Protein AF-S9TUK4-F1 (afdb_monomer_lite)

Secondary structure (DSSP, 8-state):
-THHHHTTS-HHHHHHHHHHHHHHHHHHHHHHHT-TT--SHHHHHHHHHHHHHHHHHHHHHHH--PPP-TT-EE-TTT--EE--SPPSEEEE-SSS-EEEEEEEEEEPPSSTTSPPEEEEEETBSTT-EEEE-GGGEEE------TTTT-TT-EEEEE-TTT-BEEEEEEEEE-TTSEEEEEEE-TTS-EEEEEEEGGGEEESS----SS--------HHHHHHHHHHHHHHHHHHHHHHHHHHHHHHHHHHHHHHHHTT----------

Radius of gyration: 30.84 Å; chains: 1; bounding box: 65×50×107 Å

Foldseek 3Di:
DCLVVLLVDDLVVLVVVLVVLVVVLVVLVVVCVVDPPPPPVSVVVNVVSQVSLLSSQVSNQVPDDADADEDFDADPPQQFTQDQDAQFKWFQFAVPDTFRWGWHDWADDPDSSDHIWTFIHGWQAHPRTDTHDCVRMDTDDLPDDPVQQDAQFWKWFQDNVNRHTAIWTFHADDPPQWTWTWGQDPVRDTDIDIGHSSRIGGHPPDDDNHDDGDPPCDPVNVVVVVVVVVVVVVVVVVVVVVVVVVVVVVVVVVVCVVVVVDDPPDDDDD

Structure (mmCIF, N/CA/C/O backbone):
data_AF-S9TUK4-F1
#
_entry.id   AF-S9TUK4-F1
#
loop_
_atom_site.group_PDB
_atom_site.id
_atom_site.type_symbol
_atom_site.label_atom_id
_atom_site.label_alt_id
_atom_site.label_comp_id
_atom_site.label_asym_id
_atom_site.label_entity_id
_atom_site.label_seq_id
_atom_site.pdbx_PDB_ins_code
_atom_site.Cartn_x
_atom_site.Cartn_y
_atom_site.Cartn_z
_atom_site.occupancy
_atom_site.B_iso_or_equiv
_atom_site.auth_seq_id
_atom_site.auth_comp_id
_atom_site.auth_asym_id
_atom_site.auth_atom_id
_atom_site.pdbx_PDB_model_num
ATOM 1 N N . MET A 1 1 ? 32.946 -2.180 -8.563 1.00 39.84 1 MET A N 1
ATOM 2 C CA . MET A 1 1 ? 33.204 -0.855 -7.947 1.00 39.84 1 MET A CA 1
ATOM 3 C C . MET A 1 1 ? 31.923 -0.015 -7.862 1.00 39.84 1 MET A C 1
ATOM 5 O O . MET A 1 1 ? 31.921 0.942 -7.106 1.00 39.84 1 MET A O 1
ATOM 9 N N . GLU A 1 2 ? 30.834 -0.403 -8.546 1.00 52.91 2 GLU A N 1
ATOM 10 C CA . GLU A 1 2 ? 29.537 0.307 -8.576 1.00 52.91 2 GLU A CA 1
ATOM 11 C C . GLU A 1 2 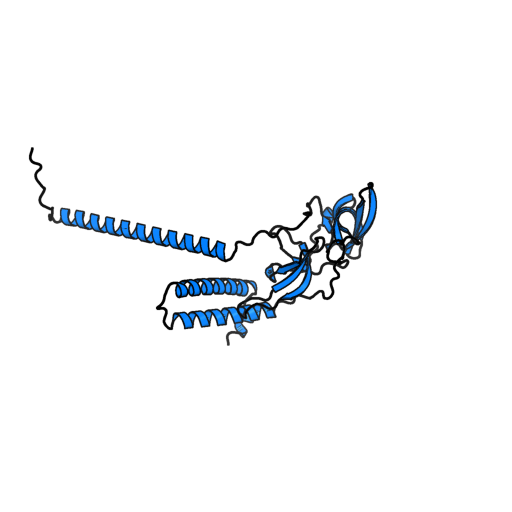? 28.646 0.101 -7.332 1.00 52.91 2 GLU A C 1
ATOM 13 O O . GLU A 1 2 ? 27.892 0.996 -6.963 1.00 52.91 2 GLU A O 1
ATOM 18 N N . ASP A 1 3 ? 28.782 -1.016 -6.605 1.00 51.03 3 ASP A N 1
ATOM 19 C CA . ASP A 1 3 ? 27.971 -1.301 -5.402 1.00 51.03 3 ASP A CA 1
ATOM 20 C C . ASP A 1 3 ? 28.120 -0.273 -4.266 1.00 51.03 3 ASP A C 1
ATOM 22 O O . ASP A 1 3 ? 27.222 -0.117 -3.434 1.00 51.03 3 ASP A O 1
ATOM 26 N N . ALA A 1 4 ? 29.268 0.407 -4.190 1.00 54.22 4 ALA A N 1
ATOM 27 C CA . ALA A 1 4 ? 29.516 1.436 -3.182 1.00 54.22 4 ALA A CA 1
ATOM 28 C C . ALA A 1 4 ? 28.796 2.753 -3.509 1.00 54.22 4 ALA A C 1
ATOM 30 O O . ALA A 1 4 ? 28.461 3.500 -2.590 1.00 54.22 4 ALA A O 1
ATOM 31 N N . ASP A 1 5 ? 28.533 3.013 -4.791 1.00 68.00 5 ASP A N 1
ATOM 32 C CA . ASP A 1 5 ? 27.865 4.230 -5.255 1.00 68.00 5 ASP A CA 1
ATOM 33 C C . ASP A 1 5 ? 26.350 4.121 -5.033 1.00 68.00 5 ASP A C 1
ATOM 35 O O . ASP A 1 5 ? 25.733 4.998 -4.431 1.00 68.00 5 ASP A O 1
ATOM 39 N N . LEU A 1 6 ? 25.769 2.953 -5.341 1.00 71.75 6 LEU A N 1
ATOM 40 C CA . LEU A 1 6 ? 24.338 2.684 -5.151 1.00 71.75 6 LEU A CA 1
ATOM 41 C C . LEU A 1 6 ? 23.870 2.813 -3.694 1.00 71.75 6 LEU A C 1
ATOM 43 O O . LEU A 1 6 ? 22.724 3.179 -3.449 1.00 71.75 6 LEU A O 1
ATOM 47 N N . ARG A 1 7 ? 24.726 2.525 -2.707 1.00 69.12 7 ARG A N 1
ATOM 48 C CA . ARG A 1 7 ? 24.370 2.681 -1.282 1.00 69.12 7 ARG A CA 1
ATOM 49 C C . ARG A 1 7 ? 24.324 4.140 -0.829 1.00 69.12 7 ARG A C 1
ATOM 51 O O . ARG A 1 7 ? 23.653 4.432 0.156 1.00 69.12 7 ARG A O 1
ATOM 58 N N . ASN A 1 8 ? 25.031 5.030 -1.524 1.00 79.25 8 ASN A N 1
ATOM 59 C CA . ASN A 1 8 ? 25.051 6.462 -1.227 1.00 79.25 8 ASN A CA 1
ATOM 60 C C . ASN A 1 8 ? 23.985 7.230 -2.019 1.00 79.25 8 ASN A C 1
ATOM 62 O O . ASN A 1 8 ? 23.600 8.330 -1.617 1.00 79.25 8 ASN A O 1
ATOM 66 N N . THR A 1 9 ? 23.473 6.651 -3.107 1.00 85.56 9 THR A N 1
ATOM 67 C CA . THR A 1 9 ? 22.362 7.215 -3.873 1.00 85.56 9 THR A CA 1
ATOM 68 C C . THR A 1 9 ? 21.062 7.215 -3.050 1.00 85.56 9 THR A C 1
ATOM 70 O O . THR A 1 9 ? 20.654 6.163 -2.531 1.00 85.56 9 THR A O 1
ATOM 73 N N . PRO A 1 10 ? 20.358 8.363 -2.953 1.00 90.56 10 PRO A N 1
ATOM 74 C CA . PRO A 1 10 ? 19.057 8.446 -2.299 1.00 90.56 10 PRO A CA 1
ATOM 75 C C . PRO A 1 10 ? 18.064 7.416 -2.847 1.00 90.56 10 PRO A C 1
ATOM 77 O O . PRO A 1 10 ? 18.041 7.112 -4.043 1.00 90.56 10 PRO A O 1
ATOM 80 N N . ARG A 1 11 ? 17.230 6.863 -1.962 1.00 89.19 11 ARG A N 1
ATOM 81 C CA . ARG A 1 11 ? 16.283 5.793 -2.308 1.00 89.19 11 ARG A CA 1
ATOM 82 C C . ARG A 1 11 ? 15.307 6.203 -3.414 1.00 89.19 11 ARG A C 1
ATOM 84 O O . ARG A 1 11 ? 14.989 5.401 -4.283 1.00 89.19 11 ARG A O 1
ATOM 91 N N . ASP A 1 12 ? 14.826 7.440 -3.383 1.00 88.56 12 ASP A N 1
ATOM 92 C CA . ASP A 1 12 ? 13.911 8.002 -4.378 1.00 88.56 12 ASP A CA 1
ATOM 93 C C . ASP A 1 12 ? 14.548 8.110 -5.769 1.00 88.56 12 ASP A C 1
ATOM 95 O O . ASP A 1 12 ? 13.873 7.868 -6.770 1.00 88.56 12 ASP A O 1
ATOM 99 N N . VAL A 1 13 ? 15.849 8.408 -5.830 1.00 89.94 13 VAL A N 1
ATOM 100 C CA . VAL A 1 13 ? 16.619 8.411 -7.078 1.00 89.94 13 VAL A CA 1
ATOM 101 C C . VAL A 1 13 ? 16.778 6.985 -7.599 1.00 89.94 13 VAL A C 1
ATOM 103 O O . VAL A 1 13 ? 16.384 6.721 -8.731 1.00 89.94 13 VAL A O 1
ATOM 106 N N . ARG A 1 14 ? 17.211 6.039 -6.753 1.00 90.56 14 ARG A N 1
ATOM 107 C CA . ARG A 1 14 ? 17.313 4.615 -7.130 1.00 90.56 14 ARG A CA 1
ATOM 108 C C . ARG A 1 14 ? 15.989 4.034 -7.619 1.00 90.56 14 ARG A C 1
ATOM 110 O O . ARG A 1 14 ? 15.969 3.267 -8.573 1.00 90.56 14 ARG A O 1
ATOM 117 N N . LEU A 1 15 ? 14.874 4.390 -6.980 1.00 89.88 15 LEU A N 1
ATOM 118 C CA . LEU A 1 15 ? 13.544 3.964 -7.419 1.00 89.88 15 LEU A CA 1
ATOM 119 C C . LEU A 1 15 ? 13.171 4.524 -8.786 1.00 89.88 15 LEU A C 1
ATOM 121 O O . LEU A 1 15 ? 12.553 3.829 -9.590 1.00 89.88 15 LEU A O 1
ATOM 125 N N . ARG A 1 16 ? 13.496 5.792 -9.033 1.00 90.06 16 ARG A N 1
ATOM 126 C CA . ARG A 1 16 ? 13.239 6.421 -10.324 1.00 90.06 16 ARG A CA 1
ATOM 127 C C . ARG A 1 16 ? 14.049 5.733 -11.416 1.00 90.06 16 ARG A C 1
ATOM 129 O O . ARG A 1 16 ? 13.453 5.289 -12.388 1.00 90.06 16 ARG A O 1
ATOM 136 N N . GLU A 1 17 ? 15.349 5.565 -11.195 1.00 90.00 17 GLU A N 1
ATOM 137 C CA . GLU A 1 17 ? 16.255 4.860 -12.106 1.00 90.00 17 GLU A CA 1
ATOM 138 C C . GLU A 1 17 ? 15.781 3.427 -12.364 1.00 90.00 17 GLU A C 1
ATOM 140 O O . GLU A 1 17 ? 15.700 3.007 -13.511 1.00 90.00 17 GLU A O 1
ATOM 145 N N . TYR A 1 18 ? 15.375 2.694 -11.323 1.00 90.56 18 TYR A N 1
ATOM 146 C CA . TYR A 1 18 ? 14.820 1.345 -11.457 1.00 90.56 18 TYR A CA 1
ATOM 147 C C . TYR A 1 18 ? 13.604 1.311 -12.393 1.00 90.56 18 TYR A C 1
ATOM 149 O O . TYR A 1 18 ? 13.543 0.490 -13.306 1.00 90.56 18 TYR A O 1
ATOM 157 N N . ASN A 1 19 ? 12.649 2.225 -12.198 1.00 88.31 19 ASN A N 1
ATOM 158 C CA . ASN A 1 19 ? 11.452 2.303 -13.035 1.00 88.31 19 ASN A CA 1
ATOM 159 C C . ASN A 1 19 ? 11.771 2.752 -14.472 1.00 88.31 19 ASN A C 1
ATOM 161 O O . ASN A 1 19 ? 11.128 2.291 -15.415 1.00 88.31 19 ASN A O 1
ATOM 165 N N . GLU A 1 20 ? 12.749 3.642 -14.648 1.00 87.75 20 GLU A N 1
ATOM 166 C CA . GLU A 1 20 ? 13.222 4.085 -15.961 1.00 87.75 20 GLU A CA 1
ATOM 167 C C . GLU A 1 20 ? 13.905 2.942 -16.719 1.00 87.75 20 GLU A C 1
ATOM 169 O O . GLU A 1 20 ? 13.554 2.692 -17.871 1.00 87.75 20 GLU A O 1
ATOM 174 N N . PHE A 1 21 ? 14.805 2.197 -16.072 1.00 88.06 21 PHE A N 1
ATOM 175 C CA . PHE A 1 21 ? 15.469 1.047 -16.683 1.00 88.06 21 PHE A CA 1
ATOM 176 C C . PHE A 1 21 ? 14.494 -0.086 -17.002 1.00 88.06 21 PHE A C 1
ATOM 178 O O . PHE A 1 21 ? 14.594 -0.668 -18.078 1.00 88.06 21 PHE A O 1
ATOM 185 N N . LEU A 1 22 ? 13.509 -0.367 -16.139 1.00 87.00 22 LEU A N 1
ATOM 186 C CA . LEU A 1 22 ? 12.441 -1.321 -16.463 1.00 87.00 22 LEU A CA 1
ATOM 187 C C . LEU A 1 22 ? 11.677 -0.914 -17.728 1.00 87.00 22 LEU A C 1
ATOM 189 O O . LEU A 1 22 ? 11.431 -1.750 -18.594 1.00 87.00 22 LEU A O 1
ATOM 193 N N . ALA A 1 23 ? 11.323 0.368 -17.855 1.00 84.25 23 ALA A N 1
ATOM 194 C CA . ALA A 1 23 ? 10.623 0.868 -19.034 1.00 84.25 23 ALA A CA 1
ATOM 195 C C . ALA A 1 23 ? 11.492 0.793 -20.301 1.00 84.25 23 ALA A C 1
ATOM 197 O O . ALA A 1 23 ? 10.979 0.461 -21.367 1.00 84.25 23 ALA A O 1
ATOM 198 N N . GLN A 1 24 ? 12.793 1.076 -20.185 1.00 84.19 24 GLN A N 1
ATOM 199 C CA . GLN A 1 24 ? 13.751 0.933 -21.285 1.00 84.19 24 GLN A CA 1
ATOM 200 C C . GLN A 1 24 ? 13.916 -0.529 -21.708 1.00 84.19 24 GLN A C 1
ATOM 202 O O . GLN A 1 24 ? 13.918 -0.815 -22.900 1.00 84.19 24 GLN A O 1
ATOM 207 N N . LEU A 1 25 ? 14.020 -1.457 -20.754 1.00 84.88 25 LEU A N 1
ATOM 208 C CA . LEU A 1 25 ? 14.121 -2.887 -21.035 1.00 84.88 25 LEU A CA 1
ATOM 209 C C . LEU A 1 25 ? 12.867 -3.400 -21.745 1.00 84.88 25 LEU A C 1
ATOM 211 O O . LEU A 1 25 ? 12.972 -4.113 -22.739 1.00 84.88 25 LEU A O 1
ATOM 215 N N . GLU A 1 26 ? 11.684 -2.976 -21.299 1.00 83.44 26 GLU A N 1
ATOM 216 C CA . GLU A 1 26 ? 10.430 -3.303 -21.977 1.00 83.44 26 GLU A CA 1
ATOM 217 C C . GLU A 1 26 ? 10.389 -2.748 -23.414 1.00 83.44 26 GLU A C 1
ATOM 219 O O . GLU A 1 26 ? 9.926 -3.432 -24.326 1.00 83.44 26 GLU A O 1
ATOM 224 N N . GLU A 1 27 ? 10.892 -1.529 -23.642 1.00 81.06 27 GLU A N 1
ATOM 225 C CA . GLU A 1 27 ? 10.991 -0.940 -24.984 1.00 81.06 27 GLU A CA 1
ATOM 226 C C . GLU A 1 27 ? 11.978 -1.702 -25.880 1.00 81.06 27 GLU A C 1
ATOM 228 O O . GLU A 1 27 ? 11.668 -1.966 -27.043 1.00 81.06 27 GLU A O 1
ATOM 233 N N . MET A 1 28 ? 13.140 -2.092 -25.351 1.00 79.19 28 MET A N 1
ATOM 234 C CA . MET A 1 28 ? 14.134 -2.869 -26.095 1.00 79.19 28 MET A CA 1
ATOM 235 C C . MET A 1 28 ? 13.603 -4.251 -26.479 1.00 79.19 28 MET A C 1
ATOM 237 O O . MET A 1 28 ? 13.754 -4.649 -27.631 1.00 79.19 28 MET A O 1
ATOM 241 N N . LEU A 1 29 ? 12.921 -4.947 -25.562 1.00 78.56 29 LEU A N 1
ATOM 242 C CA . LEU A 1 29 ? 12.284 -6.236 -25.854 1.00 78.56 29 LEU A CA 1
ATOM 243 C C . LEU A 1 29 ? 11.237 -6.118 -26.971 1.00 78.56 29 LEU A C 1
ATOM 245 O O . LEU A 1 29 ? 11.204 -6.952 -27.867 1.00 78.56 29 LEU A O 1
ATOM 249 N N . GLN A 1 30 ? 10.433 -5.049 -26.978 1.00 76.06 30 GLN A N 1
ATOM 250 C CA . GLN A 1 30 ? 9.462 -4.810 -28.055 1.00 76.06 30 GLN A CA 1
ATOM 251 C C . GLN A 1 30 ? 10.129 -4.573 -29.415 1.00 76.06 30 GLN A C 1
ATOM 253 O O . GLN A 1 30 ? 9.608 -5.006 -30.435 1.00 76.06 30 GLN A O 1
ATOM 258 N N . LEU A 1 31 ? 11.262 -3.866 -29.444 1.00 73.06 31 LEU A N 1
ATOM 259 C CA . LEU A 1 31 ? 12.005 -3.627 -30.684 1.00 73.06 31 LEU A CA 1
ATOM 260 C C . LEU A 1 31 ? 12.657 -4.903 -31.228 1.00 73.06 31 LEU A C 1
ATOM 262 O O . LEU A 1 31 ? 12.777 -5.035 -32.442 1.00 73.06 31 LEU A O 1
ATOM 266 N N . LEU A 1 32 ? 13.069 -5.812 -30.344 1.00 69.69 32 LEU A N 1
ATOM 267 C CA . LEU A 1 32 ? 13.637 -7.112 -30.699 1.00 69.69 32 LEU A CA 1
ATOM 268 C C . LEU A 1 32 ? 12.578 -8.089 -31.217 1.00 69.69 32 LEU A C 1
ATOM 270 O O . LEU A 1 32 ? 12.834 -8.769 -32.202 1.00 69.69 32 LEU A O 1
ATOM 274 N N . ASP A 1 33 ? 11.377 -8.101 -30.631 1.00 66.38 33 ASP A N 1
ATOM 275 C CA . ASP A 1 33 ? 10.250 -8.895 -31.148 1.00 66.38 33 ASP A CA 1
ATOM 276 C C . ASP A 1 33 ? 9.852 -8.485 -32.584 1.00 66.38 33 ASP A C 1
ATOM 278 O O . ASP A 1 33 ? 9.360 -9.310 -33.354 1.00 66.38 33 ASP A O 1
ATOM 282 N N . ASP A 1 34 ? 10.068 -7.216 -32.954 1.00 62.69 34 ASP A N 1
ATOM 283 C CA . ASP A 1 34 ? 9.745 -6.661 -34.275 1.00 62.69 34 ASP A CA 1
ATOM 284 C C . ASP A 1 34 ? 10.896 -6.793 -35.304 1.00 62.69 34 ASP A C 1
ATOM 286 O O . ASP A 1 34 ? 10.689 -6.508 -36.490 1.00 62.69 34 ASP A O 1
ATOM 290 N N . ALA A 1 35 ? 12.108 -7.182 -34.887 1.00 58.03 35 ALA A N 1
ATOM 291 C CA . ALA A 1 35 ? 13.306 -7.168 -35.728 1.00 58.03 35 ALA A CA 1
ATOM 292 C C . ALA A 1 35 ? 14.090 -8.491 -35.657 1.00 58.03 35 ALA A C 1
ATOM 294 O O . ALA A 1 35 ? 14.836 -8.728 -34.713 1.00 58.03 35 ALA A O 1
ATOM 295 N N . ASP A 1 36 ? 14.024 -9.287 -36.731 1.00 59.12 36 ASP A N 1
ATOM 296 C CA . ASP A 1 36 ? 14.786 -10.542 -36.900 1.00 59.12 36 ASP A CA 1
ATOM 297 C C . ASP A 1 36 ? 16.330 -10.353 -36.943 1.00 59.12 36 ASP A C 1
ATOM 299 O O . ASP A 1 36 ? 17.070 -11.335 -36.931 1.00 59.12 36 ASP A O 1
ATOM 303 N N . ASP A 1 37 ? 16.833 -9.108 -36.979 1.00 55.34 37 ASP A N 1
ATOM 304 C CA . ASP A 1 37 ? 18.222 -8.77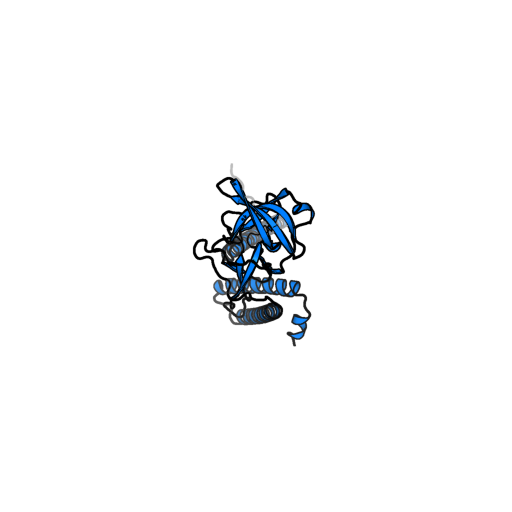5 -37.355 1.00 55.34 37 ASP A CA 1
ATOM 305 C C . ASP A 1 37 ? 19.044 -8.014 -36.282 1.00 55.34 37 ASP A C 1
ATOM 307 O O . ASP A 1 37 ? 20.126 -7.500 -36.578 1.00 55.34 37 ASP A O 1
ATOM 311 N N . LEU A 1 38 ? 18.589 -7.892 -35.027 1.00 55.59 38 LEU A N 1
ATOM 312 C CA . LEU A 1 38 ? 19.376 -7.222 -33.969 1.00 55.59 38 LEU A CA 1
ATOM 313 C C . LEU A 1 38 ? 20.431 -8.177 -33.382 1.00 55.59 38 LEU A C 1
ATOM 315 O O . LEU A 1 38 ? 20.269 -8.769 -32.323 1.00 55.59 38 LEU A O 1
ATOM 319 N N . GLN A 1 39 ? 21.523 -8.317 -34.128 1.00 64.06 39 GLN A N 1
ATOM 320 C CA . GLN A 1 39 ? 22.325 -9.536 -34.187 1.00 64.06 39 GLN A CA 1
ATOM 321 C C . GLN A 1 39 ? 23.515 -9.662 -33.215 1.00 64.06 39 GLN A C 1
ATOM 323 O O . GLN A 1 39 ? 24.273 -10.588 -33.420 1.00 64.06 39 GLN A O 1
ATOM 328 N N . ASP A 1 40 ? 23.715 -8.789 -32.214 1.00 64.38 40 ASP A N 1
ATOM 329 C CA . ASP A 1 40 ? 24.676 -8.994 -31.089 1.00 64.38 40 ASP A CA 1
ATOM 330 C C . ASP A 1 40 ? 24.713 -7.762 -30.148 1.00 64.38 40 ASP A C 1
ATOM 332 O O . ASP A 1 40 ? 24.757 -7.878 -28.921 1.00 64.38 40 ASP A O 1
ATOM 336 N N . GLU A 1 41 ? 24.662 -6.545 -30.710 1.00 66.12 41 GLU A N 1
ATOM 337 C CA . GLU A 1 41 ? 24.727 -5.289 -29.935 1.00 66.12 41 GLU A CA 1
ATOM 338 C C . GLU A 1 41 ? 23.472 -5.066 -29.073 1.00 66.12 41 GLU A C 1
ATOM 340 O O . GLU A 1 41 ? 23.572 -4.618 -27.929 1.00 66.12 41 GLU A O 1
ATOM 345 N N . GLY A 1 42 ? 22.295 -5.439 -29.590 1.00 70.75 42 GLY A N 1
ATOM 346 C CA . GLY A 1 42 ? 21.031 -5.375 -28.851 1.00 70.75 42 GLY A CA 1
ATOM 347 C C . GLY A 1 42 ? 21.028 -6.293 -27.625 1.00 70.75 42 GLY A C 1
ATOM 348 O O . GLY A 1 42 ? 20.654 -5.869 -26.531 1.00 70.75 42 GLY A O 1
ATOM 349 N N . GLU A 1 43 ? 21.541 -7.517 -27.769 1.00 75.56 43 GLU A N 1
ATOM 350 C CA . GLU A 1 43 ? 21.662 -8.467 -26.658 1.00 75.56 43 GLU A CA 1
ATOM 351 C C . GLU A 1 43 ? 22.630 -7.977 -25.572 1.00 75.56 43 GLU A C 1
ATOM 353 O O . GLU A 1 43 ? 22.373 -8.157 -24.380 1.00 75.56 43 GLU A O 1
ATOM 358 N N . ALA A 1 44 ? 23.731 -7.324 -25.961 1.00 81.56 44 ALA A N 1
ATOM 359 C CA . ALA A 1 44 ? 24.665 -6.730 -25.008 1.00 81.56 44 ALA A CA 1
ATOM 360 C C . ALA A 1 44 ? 24.006 -5.606 -24.190 1.00 81.56 44 ALA A C 1
ATOM 362 O O . ALA A 1 44 ? 24.150 -5.578 -22.967 1.00 81.56 44 ALA A O 1
ATOM 363 N N . THR A 1 45 ? 23.234 -4.725 -24.838 1.00 80.94 45 THR A N 1
ATOM 364 C CA . THR A 1 45 ? 22.507 -3.646 -24.144 1.00 80.94 45 THR A CA 1
ATOM 365 C C . THR A 1 45 ? 21.393 -4.158 -23.234 1.00 80.94 45 THR A C 1
ATOM 367 O O . THR A 1 45 ? 21.209 -3.627 -22.138 1.00 80.94 45 THR A O 1
ATOM 370 N N . LEU A 1 46 ? 20.687 -5.221 -23.638 1.00 82.31 46 LEU A N 1
ATOM 371 C CA . LEU A 1 46 ? 19.702 -5.882 -22.784 1.00 82.31 46 LEU A CA 1
ATOM 372 C C . LEU A 1 46 ? 20.350 -6.431 -21.518 1.00 82.31 46 LEU A C 1
ATOM 374 O O . LEU A 1 46 ? 19.867 -6.161 -20.422 1.00 82.31 46 LEU A O 1
ATOM 378 N N . ARG A 1 47 ? 21.466 -7.151 -21.662 1.00 85.31 47 ARG A N 1
ATOM 379 C CA . ARG A 1 47 ? 22.181 -7.736 -20.524 1.00 85.31 47 ARG A CA 1
ATOM 380 C C . ARG A 1 47 ? 22.662 -6.663 -19.549 1.00 85.31 47 ARG A C 1
ATOM 382 O O . ARG A 1 47 ? 22.481 -6.812 -18.346 1.00 85.31 47 ARG A O 1
ATOM 389 N N . GLU A 1 48 ? 23.207 -5.555 -20.054 1.00 86.62 48 GLU A N 1
ATOM 390 C CA . GLU A 1 48 ? 23.616 -4.425 -19.209 1.00 86.62 48 GLU A CA 1
ATOM 391 C C . GLU A 1 48 ? 22.420 -3.811 -18.457 1.00 86.62 48 GLU A C 1
ATOM 393 O O . GLU A 1 48 ? 22.522 -3.493 -17.269 1.00 86.62 48 GLU A O 1
ATOM 398 N N . ALA A 1 49 ? 21.266 -3.665 -19.117 1.00 86.19 49 ALA A N 1
ATOM 399 C CA . ALA A 1 49 ? 20.052 -3.174 -18.471 1.00 86.19 49 ALA A CA 1
ATOM 400 C C . ALA A 1 49 ? 19.537 -4.149 -17.397 1.00 86.19 49 ALA A C 1
ATOM 402 O O . ALA A 1 49 ? 19.198 -3.717 -16.295 1.00 86.19 49 ALA A O 1
ATOM 403 N N . GLU A 1 50 ? 19.529 -5.454 -17.673 1.00 89.00 50 GLU A N 1
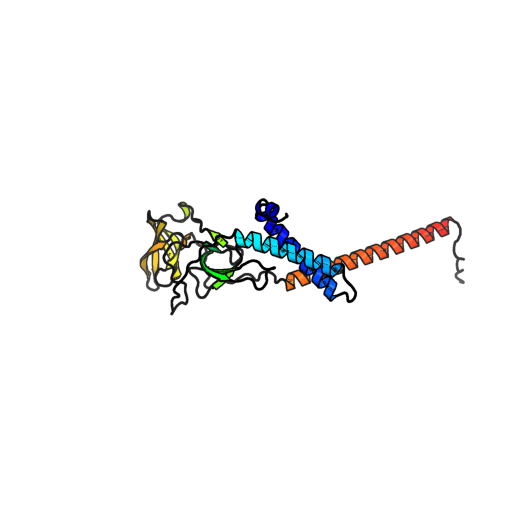ATOM 404 C CA . GLU A 1 50 ? 19.151 -6.496 -16.712 1.00 89.00 50 GLU A CA 1
ATOM 405 C C . GLU A 1 50 ? 20.058 -6.507 -15.477 1.00 89.00 50 GLU A C 1
ATOM 407 O O . GLU A 1 50 ? 19.569 -6.597 -14.344 1.00 89.00 50 GLU A O 1
ATOM 412 N N . GLU A 1 51 ? 21.371 -6.374 -15.672 1.00 89.88 51 GLU A N 1
ATOM 413 C CA . GLU A 1 51 ? 22.353 -6.294 -14.588 1.00 89.88 51 GLU A CA 1
ATOM 414 C C . GLU A 1 51 ? 22.098 -5.065 -13.705 1.00 89.88 51 GLU A C 1
ATOM 416 O O . GLU A 1 51 ? 22.020 -5.191 -12.477 1.00 89.88 51 GLU A O 1
ATOM 421 N N . LYS A 1 52 ? 21.864 -3.892 -14.310 1.00 89.06 52 LYS A N 1
ATOM 422 C CA . LYS A 1 52 ? 21.542 -2.653 -13.579 1.00 89.06 52 LYS A CA 1
ATOM 423 C C . LYS A 1 52 ? 20.228 -2.754 -12.809 1.00 89.06 52 LYS A C 1
ATOM 425 O O . LYS A 1 52 ? 20.178 -2.384 -11.635 1.00 89.06 52 LYS A O 1
ATOM 430 N N . ILE A 1 53 ? 19.173 -3.284 -13.430 1.00 90.88 53 ILE A N 1
ATOM 431 C CA . ILE A 1 53 ? 17.867 -3.487 -12.782 1.00 90.88 53 ILE A CA 1
ATOM 432 C C . ILE A 1 53 ? 18.011 -4.455 -11.608 1.00 90.88 53 ILE A C 1
ATOM 434 O O . ILE A 1 53 ? 17.501 -4.175 -10.525 1.00 90.88 53 ILE A O 1
ATOM 438 N N . THR A 1 54 ? 18.746 -5.553 -11.790 1.00 91.81 54 THR A N 1
ATOM 439 C CA . THR A 1 54 ? 18.996 -6.542 -10.733 1.00 91.81 54 THR A CA 1
ATOM 440 C C . THR A 1 54 ? 19.763 -5.927 -9.561 1.00 91.81 54 THR A C 1
ATOM 442 O O . THR A 1 54 ? 19.403 -6.155 -8.399 1.00 91.81 54 THR A O 1
ATOM 445 N N . ALA A 1 55 ? 20.789 -5.115 -9.835 1.00 90.56 55 ALA A N 1
ATOM 446 C CA . ALA A 1 55 ? 21.556 -4.419 -8.804 1.00 90.56 55 ALA A CA 1
ATOM 447 C C . ALA A 1 55 ? 20.683 -3.417 -8.027 1.00 90.56 55 ALA A C 1
ATOM 449 O O . ALA A 1 55 ? 20.691 -3.406 -6.792 1.00 90.56 55 ALA A O 1
ATOM 450 N N . LEU A 1 56 ? 19.867 -2.625 -8.732 1.00 90.62 56 LEU A N 1
ATOM 451 C CA . LEU A 1 56 ? 18.932 -1.673 -8.126 1.00 90.62 56 LEU A CA 1
ATOM 452 C C . LEU A 1 56 ? 17.849 -2.376 -7.300 1.00 90.62 56 LEU A C 1
ATOM 454 O O . LEU A 1 56 ? 17.615 -1.986 -6.156 1.00 90.62 56 LEU A O 1
ATOM 458 N N . ALA A 1 57 ? 17.231 -3.434 -7.829 1.00 90.50 57 ALA A N 1
ATOM 459 C CA . ALA A 1 57 ? 16.231 -4.228 -7.119 1.00 90.50 57 ALA A CA 1
ATOM 460 C C . ALA A 1 57 ? 16.814 -4.827 -5.835 1.00 90.50 57 ALA A C 1
ATOM 462 O O . ALA A 1 57 ? 16.218 -4.702 -4.767 1.00 90.50 57 ALA A O 1
ATOM 463 N N . SER A 1 58 ? 18.011 -5.411 -5.916 1.00 90.31 58 SER A N 1
ATOM 464 C CA . SER A 1 58 ? 18.707 -5.990 -4.762 1.00 90.31 58 SER A CA 1
ATOM 465 C C . SER A 1 58 ? 19.029 -4.936 -3.702 1.00 90.31 58 SER A C 1
ATOM 467 O O . SER A 1 58 ? 18.790 -5.158 -2.515 1.00 90.31 58 SER A O 1
ATOM 469 N N . SER A 1 59 ? 19.522 -3.770 -4.128 1.00 90.94 59 SER A N 1
ATOM 470 C CA . SER A 1 59 ? 19.824 -2.631 -3.255 1.00 90.94 59 SER A CA 1
ATOM 471 C C . SER A 1 59 ? 18.574 -2.099 -2.544 1.00 90.94 59 SER A C 1
ATOM 473 O O . SER A 1 59 ? 18.596 -1.888 -1.332 1.00 90.94 59 SER A O 1
ATOM 475 N N . LEU A 1 60 ? 17.465 -1.934 -3.272 1.00 91.06 60 LEU A N 1
ATOM 476 C CA . LEU A 1 60 ? 16.187 -1.484 -2.715 1.00 91.06 60 LEU A CA 1
ATOM 477 C C . LEU A 1 60 ? 15.606 -2.513 -1.738 1.00 91.06 60 LEU A C 1
ATOM 479 O O . LEU A 1 60 ? 15.279 -2.161 -0.608 1.00 91.06 60 LEU A O 1
ATOM 483 N N . ASN A 1 61 ? 15.564 -3.791 -2.122 1.00 90.56 61 ASN A N 1
ATOM 484 C CA . ASN A 1 61 ? 15.051 -4.872 -1.275 1.00 90.56 61 ASN A CA 1
ATOM 485 C C . ASN A 1 61 ? 15.861 -5.021 0.030 1.00 90.56 61 ASN A C 1
ATOM 487 O O . ASN A 1 61 ? 15.300 -5.355 1.073 1.00 90.56 61 ASN A O 1
ATOM 491 N N . ALA A 1 62 ? 17.176 -4.774 -0.005 1.00 88.19 62 ALA A N 1
ATOM 492 C CA . ALA A 1 62 ? 18.043 -4.864 1.172 1.00 88.19 62 ALA A CA 1
ATOM 493 C C . ALA A 1 62 ? 17.790 -3.750 2.206 1.00 88.19 62 ALA A C 1
ATOM 495 O O . ALA A 1 62 ? 18.011 -3.956 3.400 1.00 88.19 62 ALA A O 1
ATOM 496 N N . GLU A 1 63 ? 17.332 -2.577 1.766 1.00 87.69 63 GLU A N 1
ATOM 497 C CA . GLU A 1 63 ? 17.005 -1.445 2.642 1.00 87.69 63 GLU A CA 1
ATOM 498 C C . GLU A 1 63 ? 15.631 -1.602 3.317 1.00 87.69 63 GLU A C 1
ATOM 500 O O . GLU A 1 63 ? 15.372 -1.018 4.370 1.00 87.69 63 GLU A O 1
ATOM 505 N N . GLU A 1 64 ? 14.744 -2.412 2.741 1.00 88.25 64 GLU A N 1
ATOM 506 C CA . GLU A 1 64 ? 13.348 -2.516 3.158 1.00 88.25 64 GLU A CA 1
ATOM 507 C C . GLU A 1 64 ? 13.163 -3.353 4.430 1.00 88.25 64 GLU A C 1
ATOM 509 O O . GLU A 1 64 ? 13.066 -4.585 4.434 1.00 88.25 64 GLU A O 1
ATOM 514 N N . GLN A 1 65 ? 13.044 -2.650 5.556 1.00 85.81 65 GLN A N 1
ATOM 515 C CA . GLN A 1 65 ? 12.855 -3.242 6.879 1.00 85.81 65 GLN A CA 1
ATOM 516 C C . GLN A 1 65 ? 11.373 -3.320 7.268 1.00 85.81 65 GLN A C 1
ATOM 518 O O . GLN A 1 65 ? 10.907 -2.662 8.198 1.00 85.81 65 GLN A O 1
ATOM 523 N N . VAL A 1 66 ? 10.618 -4.163 6.560 1.00 90.06 66 VAL A N 1
ATOM 524 C CA . VAL A 1 66 ? 9.227 -4.477 6.929 1.00 90.06 66 VAL A CA 1
ATOM 525 C C . VAL A 1 66 ? 9.200 -5.616 7.948 1.00 90.06 66 VAL A C 1
ATOM 527 O O . VAL A 1 66 ? 9.702 -6.720 7.687 1.00 90.06 66 VAL A O 1
ATOM 530 N N . GLN A 1 67 ? 8.603 -5.345 9.107 1.00 90.81 67 GLN A N 1
ATOM 531 C CA . GLN A 1 67 ? 8.340 -6.314 10.162 1.00 90.81 67 GLN A CA 1
ATOM 532 C C . GLN A 1 67 ? 7.103 -7.133 9.809 1.00 90.81 67 GLN A C 1
ATOM 534 O O . GLN A 1 67 ? 6.072 -6.598 9.407 1.00 90.81 67 GLN A O 1
ATOM 539 N N . LEU A 1 68 ? 7.218 -8.448 9.960 1.00 91.69 68 LEU A N 1
ATOM 540 C CA . LEU A 1 68 ? 6.112 -9.358 9.705 1.00 91.69 68 LEU A CA 1
ATOM 541 C C . LEU A 1 68 ? 5.292 -9.553 10.973 1.00 91.69 68 LEU A C 1
ATOM 543 O O . LEU A 1 68 ? 5.823 -9.607 12.080 1.00 91.69 68 LEU A O 1
ATOM 547 N N . THR A 1 69 ? 3.995 -9.718 10.782 1.00 89.38 69 THR A N 1
ATOM 548 C CA . THR A 1 69 ? 3.017 -10.084 11.795 1.00 89.38 69 THR A CA 1
ATOM 549 C C . THR A 1 69 ? 2.611 -11.541 11.550 1.00 89.38 69 THR A C 1
ATOM 551 O O . THR A 1 69 ? 1.613 -11.800 10.868 1.00 89.38 69 THR A O 1
ATOM 554 N N . PRO A 1 70 ? 3.409 -12.520 12.023 1.00 78.50 70 PRO A N 1
ATOM 555 C CA . PRO A 1 70 ? 3.094 -13.925 11.823 1.00 78.50 70 PRO A CA 1
ATOM 556 C C . PRO A 1 70 ? 1.857 -14.320 12.634 1.00 78.50 70 PRO A C 1
ATOM 558 O O . PRO A 1 70 ? 1.627 -13.813 13.729 1.00 78.50 70 PRO A O 1
ATOM 561 N N . GLY A 1 71 ? 1.086 -15.276 12.114 1.00 75.88 71 GLY A N 1
ATOM 562 C CA . GLY A 1 71 ? 0.006 -15.907 12.877 1.00 75.88 71 GLY A CA 1
ATOM 563 C C . GLY A 1 71 ? -1.242 -15.046 13.080 1.00 75.88 71 GLY A C 1
ATOM 564 O O . GLY A 1 71 ? -1.975 -15.284 14.036 1.00 75.88 71 GLY A O 1
ATOM 565 N N . LEU A 1 72 ? -1.506 -14.076 12.194 1.00 85.12 72 LEU A N 1
ATOM 566 C CA . LEU A 1 72 ? -2.795 -13.382 12.155 1.00 85.12 72 LEU A CA 1
ATOM 567 C C . LEU A 1 72 ? -3.937 -14.410 12.057 1.00 85.12 72 LEU A C 1
ATOM 569 O O . LEU A 1 72 ? -4.002 -15.191 11.104 1.00 85.12 72 LEU A O 1
ATOM 573 N N . ALA A 1 73 ? -4.839 -14.398 13.036 1.00 85.81 73 ALA A N 1
ATOM 574 C CA . ALA A 1 73 ? -6.039 -15.220 13.005 1.00 85.81 73 ALA A CA 1
ATOM 575 C C . ALA A 1 73 ? -7.097 -14.580 12.098 1.00 85.81 73 ALA A C 1
ATOM 577 O O . ALA A 1 73 ? -7.211 -13.359 12.018 1.00 85.81 73 ALA A O 1
ATOM 578 N N . MET A 1 74 ? -7.883 -15.411 11.419 1.00 84.62 74 MET A N 1
ATOM 579 C CA . MET A 1 74 ? -9.015 -14.973 10.604 1.00 84.62 74 MET A CA 1
ATOM 580 C C . MET A 1 74 ? -10.300 -15.454 11.264 1.00 84.62 74 MET A C 1
ATOM 582 O O . MET A 1 74 ? -10.405 -16.625 11.643 1.00 84.62 74 MET A O 1
ATOM 586 N N . ASP A 1 75 ? -11.282 -14.567 11.384 1.00 81.56 75 ASP A N 1
ATOM 587 C CA . ASP A 1 75 ? -12.598 -14.940 11.875 1.00 81.56 75 ASP A CA 1
ATOM 588 C C . ASP A 1 75 ? -13.258 -15.908 10.888 1.00 81.56 75 ASP A C 1
ATOM 590 O O . ASP A 1 75 ? -13.328 -15.643 9.690 1.00 81.56 75 ASP A O 1
ATOM 594 N N . ARG A 1 76 ? -13.742 -17.057 11.361 1.00 81.00 76 ARG A N 1
ATOM 595 C CA . ARG A 1 76 ? -14.301 -18.079 10.461 1.00 81.00 76 ARG A CA 1
ATOM 596 C C . ARG A 1 76 ? -15.638 -17.672 9.841 1.00 81.00 76 ARG A C 1
ATOM 598 O O . ARG A 1 76 ? -15.962 -18.167 8.765 1.00 81.00 76 ARG A O 1
ATOM 605 N N . ALA A 1 77 ? -16.415 -16.831 10.518 1.00 81.38 77 ALA A N 1
ATOM 606 C CA . ALA A 1 77 ? -17.744 -16.427 10.081 1.00 81.38 77 ALA A CA 1
ATOM 607 C C . ALA A 1 77 ? -17.681 -15.215 9.148 1.00 81.38 77 A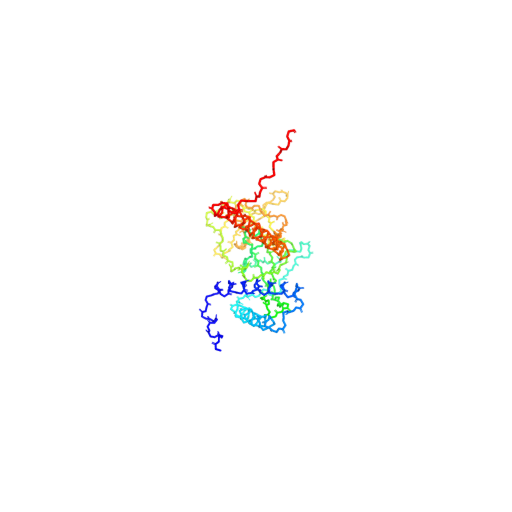LA A C 1
ATOM 609 O O . ALA A 1 77 ? -18.319 -15.216 8.097 1.00 81.38 77 ALA A O 1
ATOM 610 N N . THR A 1 78 ? -16.903 -14.196 9.512 1.00 78.38 78 THR A N 1
ATOM 611 C CA . THR A 1 78 ? -16.809 -12.943 8.750 1.00 78.38 78 THR A CA 1
ATOM 612 C C . THR A 1 78 ? -15.625 -12.911 7.795 1.00 78.38 78 THR A C 1
ATOM 614 O O . THR A 1 78 ? -15.583 -12.040 6.931 1.00 78.38 78 THR A O 1
ATOM 617 N N . ARG A 1 79 ? -14.664 -13.835 7.944 1.00 84.25 79 ARG A N 1
ATOM 618 C CA . ARG A 1 79 ? -13.366 -13.822 7.247 1.00 84.25 79 ARG A CA 1
ATOM 619 C C . ARG A 1 79 ? -12.606 -12.508 7.417 1.00 84.25 79 ARG A C 1
ATOM 621 O O . ARG A 1 79 ? -11.816 -12.104 6.564 1.00 84.25 79 ARG A O 1
ATOM 628 N N . ALA A 1 80 ? -12.863 -11.824 8.524 1.00 85.12 80 ALA A N 1
ATOM 629 C CA . ALA A 1 80 ? -12.171 -10.606 8.883 1.00 85.12 80 ALA A CA 1
ATOM 630 C C . ALA A 1 80 ? -10.888 -10.929 9.669 1.00 85.12 80 ALA A C 1
ATOM 632 O O . ALA A 1 80 ? -10.856 -11.904 10.430 1.00 85.12 80 ALA A O 1
ATOM 633 N N . PRO A 1 81 ? -9.827 -10.126 9.505 1.00 89.19 81 PRO A N 1
ATOM 634 C CA . PRO A 1 81 ? -8.582 -10.308 10.237 1.00 89.19 81 PRO A CA 1
ATOM 635 C C . PRO A 1 81 ? -8.764 -9.985 11.723 1.00 89.19 81 PRO A C 1
ATOM 637 O O . PRO A 1 81 ? -9.108 -8.862 12.090 1.00 89.19 81 PRO A O 1
ATOM 640 N N . GLN A 1 82 ? -8.494 -10.958 12.591 1.00 90.38 82 GLN A N 1
ATOM 641 C CA . GLN A 1 82 ? -8.574 -10.793 14.038 1.00 90.38 82 GLN A CA 1
ATOM 642 C C . GLN A 1 82 ? -7.304 -10.114 14.554 1.00 90.38 82 GLN A C 1
ATOM 644 O O . GLN A 1 82 ? -6.324 -10.761 14.927 1.00 90.38 82 GLN A O 1
ATOM 649 N N . TRP A 1 83 ? -7.323 -8.784 14.557 1.00 88.88 83 TRP A N 1
ATOM 650 C CA . TRP A 1 83 ? -6.247 -7.957 15.090 1.00 88.88 83 TRP A CA 1
ATOM 651 C C . TRP A 1 83 ? -6.820 -6.898 16.027 1.00 88.88 83 TRP A C 1
ATOM 653 O O . TRP A 1 83 ? -7.640 -6.076 15.624 1.00 88.88 83 TRP A O 1
ATOM 663 N N . THR A 1 84 ? -6.419 -6.945 17.295 1.00 84.75 84 THR A N 1
ATOM 664 C CA . THR A 1 84 ? -6.895 -6.014 18.331 1.00 84.75 84 THR A CA 1
ATOM 665 C C . THR A 1 84 ? -5.816 -5.055 18.806 1.00 84.75 84 THR A C 1
ATOM 667 O O . THR A 1 84 ? -6.156 -4.024 19.370 1.00 84.75 84 THR A O 1
ATOM 670 N N . ALA A 1 85 ? -4.541 -5.359 18.553 1.00 88.56 85 ALA A N 1
ATOM 671 C CA . ALA A 1 85 ? -3.422 -4.477 18.857 1.00 88.56 85 ALA A CA 1
ATOM 672 C C . ALA A 1 85 ? -3.324 -3.323 17.848 1.00 88.56 85 ALA A C 1
ATOM 674 O O . ALA A 1 85 ? -3.975 -3.321 16.806 1.00 88.56 85 ALA A O 1
ATOM 675 N N . GLN A 1 86 ? -2.471 -2.344 18.129 1.00 90.06 86 GLN A N 1
ATOM 676 C CA . GLN A 1 86 ? -2.213 -1.253 17.197 1.00 90.06 86 GLN A CA 1
ATOM 677 C C . GLN A 1 86 ? -1.733 -1.786 15.836 1.00 90.06 86 GLN A C 1
ATOM 679 O O . GLN A 1 86 ? -0.915 -2.707 15.768 1.00 90.06 86 GLN A O 1
ATOM 684 N N . ALA A 1 87 ? -2.260 -1.226 14.747 1.00 91.69 87 ALA A N 1
ATOM 685 C CA . ALA A 1 87 ? -1.819 -1.574 13.403 1.00 91.69 87 ALA A CA 1
ATOM 686 C C . ALA A 1 87 ? -0.373 -1.084 13.197 1.00 91.69 87 ALA A C 1
ATOM 688 O O . ALA A 1 87 ? -0.101 0.089 13.456 1.00 91.69 87 ALA A O 1
ATOM 689 N N . PRO A 1 88 ? 0.557 -1.941 12.741 1.00 93.06 88 PRO A N 1
ATOM 690 C CA . PRO A 1 88 ? 1.945 -1.538 12.519 1.00 93.06 88 PRO A CA 1
ATOM 691 C C . PRO A 1 88 ? 2.119 -0.692 11.251 1.00 93.06 88 PRO A C 1
ATOM 693 O O . PRO A 1 88 ? 2.989 0.180 11.201 1.00 93.06 88 PRO A O 1
ATOM 696 N N . TYR A 1 89 ? 1.285 -0.930 10.235 1.00 94.75 89 TYR A N 1
ATOM 697 C CA . TYR A 1 89 ? 1.404 -0.314 8.919 1.00 94.75 89 TYR A CA 1
ATOM 698 C C . TYR A 1 89 ? 0.074 0.250 8.431 1.00 94.75 89 TYR A C 1
ATOM 700 O O . TYR A 1 89 ? -1.006 -0.098 8.915 1.00 94.75 89 TYR A O 1
ATOM 708 N N . GLU A 1 90 ? 0.174 1.101 7.422 1.00 93.94 90 GLU A N 1
ATOM 709 C CA . GLU A 1 90 ? -0.931 1.483 6.565 1.00 93.94 90 GLU A CA 1
ATOM 710 C C . GLU A 1 90 ? -0.600 1.175 5.108 1.00 93.94 90 GLU A C 1
ATOM 712 O O . GLU A 1 90 ? 0.560 1.262 4.699 1.00 93.94 90 GLU A O 1
ATOM 717 N N . VAL A 1 91 ? -1.632 0.875 4.322 1.00 93.06 91 VAL A N 1
ATOM 718 C CA . VAL A 1 91 ? -1.529 0.596 2.891 1.00 93.06 91 VAL A CA 1
ATOM 719 C C . VAL A 1 91 ? -2.361 1.572 2.067 1.00 93.06 91 VAL A C 1
ATOM 721 O O . VAL A 1 91 ? -3.513 1.873 2.399 1.00 93.06 91 VAL A O 1
ATOM 724 N N . HIS A 1 92 ? -1.791 2.057 0.969 1.00 90.00 92 HIS A N 1
ATOM 725 C CA . HIS A 1 92 ? -2.464 2.933 0.017 1.00 90.00 92 HIS A CA 1
ATOM 726 C C . HIS A 1 92 ? -3.135 2.122 -1.098 1.00 90.00 92 HIS A C 1
ATOM 728 O O . HIS A 1 92 ? -2.624 1.993 -2.206 1.00 90.00 92 HIS A O 1
ATOM 734 N N . PHE A 1 93 ? -4.290 1.539 -0.785 1.00 84.62 93 PHE A N 1
ATOM 735 C CA . PHE A 1 93 ? -4.918 0.523 -1.633 1.00 84.62 93 PHE A CA 1
ATOM 736 C C . PHE A 1 93 ? -5.680 1.071 -2.854 1.00 84.62 93 PHE A C 1
ATOM 738 O O . PHE A 1 93 ? -5.616 0.503 -3.942 1.00 84.62 93 PHE A O 1
ATOM 745 N N . ASP A 1 94 ? -6.438 2.157 -2.686 1.00 82.38 94 ASP A N 1
ATOM 746 C CA . ASP A 1 94 ? -7.403 2.647 -3.684 1.00 82.38 94 ASP A CA 1
ATOM 747 C C . ASP A 1 94 ? -7.040 4.009 -4.287 1.00 82.38 94 ASP A C 1
ATOM 749 O O . ASP A 1 94 ? -7.864 4.616 -4.975 1.00 82.38 94 ASP A O 1
ATOM 753 N N . GLY A 1 95 ? -5.839 4.515 -4.003 1.00 79.44 95 GLY A N 1
ATOM 754 C CA . GLY A 1 95 ? -5.416 5.839 -4.450 1.00 79.44 95 GLY A CA 1
ATOM 755 C C . GLY A 1 95 ? -6.016 7.002 -3.649 1.00 79.44 95 GLY A C 1
ATOM 756 O O . GLY A 1 95 ? -5.722 8.155 -3.955 1.00 79.44 95 GLY A O 1
ATOM 757 N N . LYS A 1 96 ? -6.897 6.732 -2.674 1.00 82.00 96 LYS A N 1
ATOM 758 C CA . LYS A 1 96 ? -7.667 7.767 -1.968 1.00 82.00 96 LYS A CA 1
ATOM 759 C C . LYS A 1 96 ? -7.224 7.941 -0.531 1.00 82.00 96 LYS A C 1
ATOM 761 O O . LYS A 1 96 ? -7.169 9.069 -0.046 1.00 82.00 96 LYS A O 1
ATOM 766 N N . ARG A 1 97 ? -6.998 6.835 0.177 1.00 84.56 97 ARG A N 1
ATOM 767 C CA . ARG A 1 97 ? -6.642 6.869 1.597 1.00 84.56 97 ARG A CA 1
ATOM 768 C C . ARG A 1 97 ? -5.723 5.727 1.992 1.00 84.56 97 ARG A C 1
ATOM 770 O O . ARG A 1 97 ? -5.628 4.702 1.322 1.00 84.56 97 ARG A O 1
ATOM 777 N N . TRP A 1 98 ? -5.064 5.951 3.118 1.00 89.38 98 TRP A N 1
ATOM 778 C CA . TRP A 1 98 ? -4.249 4.971 3.809 1.00 89.38 98 TRP A CA 1
ATOM 779 C C . TRP A 1 98 ? -5.142 4.167 4.748 1.00 89.38 98 TRP A C 1
ATOM 781 O O . TRP A 1 98 ? -5.895 4.742 5.535 1.00 89.38 98 TRP A O 1
ATOM 791 N N . TYR A 1 99 ? -5.097 2.845 4.621 1.00 91.00 99 TYR A N 1
ATOM 792 C CA . TYR A 1 99 ? -5.883 1.928 5.438 1.00 91.00 99 TYR A CA 1
ATOM 793 C C . TYR A 1 99 ? -4.973 1.191 6.414 1.00 91.00 99 TYR A C 1
ATOM 795 O O . TYR A 1 99 ? -3.918 0.725 5.984 1.00 91.00 99 TYR A O 1
ATOM 803 N N . PRO A 1 100 ? -5.362 1.023 7.687 1.00 92.62 100 PRO A N 1
ATOM 804 C CA . PRO A 1 100 ? -4.574 0.247 8.635 1.00 92.62 100 PRO A CA 1
ATOM 805 C C . PRO A 1 100 ? -4.456 -1.207 8.163 1.00 92.62 100 PRO A C 1
ATOM 807 O O . PRO A 1 100 ? -5.447 -1.835 7.781 1.00 92.62 100 PRO A O 1
ATOM 810 N N . CYS A 1 101 ? -3.243 -1.751 8.186 1.00 94.06 101 CYS A N 1
ATOM 811 C CA . CYS A 1 101 ? -2.963 -3.104 7.726 1.00 94.06 101 CYS A CA 1
ATOM 812 C C . CYS A 1 101 ? -1.877 -3.790 8.559 1.00 94.06 101 CYS A C 1
ATOM 814 O O . CYS A 1 101 ? -1.073 -3.156 9.247 1.00 94.06 101 CYS A O 1
ATOM 816 N N . VAL A 1 102 ? -1.822 -5.112 8.438 1.00 94.75 102 VAL A N 1
ATOM 817 C CA . VAL A 1 102 ? -0.731 -5.947 8.953 1.00 94.75 102 VAL A CA 1
ATOM 818 C C . VAL A 1 102 ? -0.067 -6.681 7.795 1.00 94.75 102 VAL A C 1
ATOM 820 O O . VAL A 1 102 ? -0.730 -7.050 6.825 1.00 94.75 102 VAL A O 1
ATOM 823 N N . VAL A 1 103 ? 1.243 -6.903 7.881 1.00 94.94 103 VAL A N 1
ATOM 824 C CA . VAL A 1 103 ? 1.996 -7.612 6.840 1.00 94.94 103 VAL A CA 1
ATOM 825 C C . VAL A 1 103 ? 2.229 -9.043 7.295 1.00 94.94 103 VAL A C 1
ATOM 827 O O . VAL A 1 103 ? 2.889 -9.278 8.299 1.00 94.94 103 VAL A O 1
ATOM 830 N N . THR A 1 104 ? 1.689 -10.012 6.566 1.00 93.31 104 THR A N 1
ATOM 831 C CA . THR A 1 104 ? 1.700 -11.429 6.974 1.00 93.31 104 THR A CA 1
ATOM 832 C C . THR A 1 104 ? 2.867 -12.214 6.391 1.00 93.31 104 THR A C 1
ATOM 834 O O . THR A 1 104 ? 3.346 -13.156 7.019 1.00 93.31 104 THR A O 1
ATOM 837 N N . ALA A 1 105 ? 3.345 -11.833 5.205 1.00 91.38 105 ALA A N 1
ATOM 838 C CA . ALA A 1 105 ? 4.428 -12.529 4.526 1.00 91.38 105 ALA A CA 1
ATOM 839 C C . ALA A 1 105 ? 5.214 -11.603 3.592 1.00 91.38 105 ALA A C 1
ATOM 841 O O . ALA A 1 105 ? 4.698 -10.593 3.110 1.00 91.38 105 ALA A O 1
ATOM 842 N N . ARG A 1 106 ? 6.458 -12.001 3.314 1.00 93.00 106 ARG A N 1
ATOM 843 C CA . ARG A 1 106 ? 7.247 -11.507 2.180 1.00 93.00 106 ARG A CA 1
ATOM 844 C C . ARG A 1 106 ? 6.973 -12.420 0.993 1.00 93.00 106 ARG A C 1
ATOM 846 O O . ARG A 1 106 ? 7.071 -13.638 1.139 1.00 93.00 106 ARG A O 1
ATOM 853 N N . VAL A 1 107 ? 6.619 -11.839 -0.141 1.00 90.62 107 VAL A N 1
ATOM 854 C CA . VAL A 1 107 ? 6.405 -12.556 -1.397 1.00 90.62 107 VAL A CA 1
ATOM 855 C C . VAL A 1 107 ? 7.708 -12.487 -2.177 1.00 90.62 107 VAL A C 1
ATOM 857 O O . VAL A 1 107 ? 8.240 -11.401 -2.421 1.00 90.62 107 VAL A O 1
ATOM 860 N N . ALA A 1 108 ? 8.260 -13.657 -2.496 1.00 85.31 108 ALA A N 1
ATOM 861 C CA . ALA A 1 108 ? 9.475 -13.739 -3.289 1.00 85.31 108 ALA A CA 1
ATOM 862 C C . ALA A 1 108 ? 9.194 -13.194 -4.699 1.00 85.31 108 ALA A C 1
ATOM 864 O O . ALA A 1 108 ? 8.153 -13.528 -5.267 1.00 85.31 108 ALA A O 1
ATOM 865 N N . PRO A 1 109 ? 10.085 -12.360 -5.257 1.00 86.12 109 PRO A N 1
ATOM 866 C CA . PRO A 1 109 ? 9.909 -11.857 -6.609 1.00 86.12 109 PRO A CA 1
ATOM 867 C C . PRO A 1 109 ? 9.994 -13.008 -7.621 1.00 86.12 109 PRO A C 1
ATOM 869 O O . PRO A 1 109 ? 10.754 -13.958 -7.425 1.00 86.12 109 PRO A O 1
ATOM 872 N N . GLU A 1 110 ? 9.233 -12.915 -8.713 1.00 82.44 110 GLU A N 1
ATOM 873 C CA . GLU A 1 110 ? 9.210 -13.938 -9.773 1.00 82.44 110 GLU A CA 1
ATOM 874 C C . GLU A 1 110 ? 10.569 -14.091 -10.471 1.00 82.44 110 GLU A C 1
ATOM 876 O O . GLU A 1 110 ? 10.927 -15.173 -10.934 1.00 82.44 110 GLU A O 1
ATOM 881 N N . SER A 1 111 ? 11.346 -13.007 -10.522 1.00 83.25 111 SER A N 1
ATOM 882 C CA . SER A 1 111 ? 12.707 -12.986 -11.051 1.00 83.25 111 SER A CA 1
ATOM 883 C C . SER A 1 111 ? 13.564 -11.978 -10.290 1.00 83.25 111 SER A C 1
ATOM 885 O O . SER A 1 111 ? 13.055 -11.130 -9.560 1.00 83.25 111 SER A O 1
ATOM 887 N N . THR A 1 112 ? 14.879 -12.029 -10.490 1.00 83.88 112 THR A N 1
ATOM 888 C CA . THR A 1 112 ? 15.836 -11.105 -9.860 1.00 83.88 112 THR A CA 1
ATOM 889 C C . THR A 1 112 ? 15.700 -9.658 -10.342 1.00 83.88 112 THR A C 1
ATOM 891 O O . THR A 1 112 ? 16.207 -8.752 -9.686 1.00 83.88 112 THR A O 1
ATOM 894 N N . LEU A 1 113 ? 14.992 -9.436 -11.456 1.00 84.69 113 LEU A N 1
ATOM 895 C CA . LEU A 1 113 ? 14.660 -8.108 -11.979 1.00 84.69 113 LEU A CA 1
ATOM 896 C C . LEU A 1 113 ? 13.539 -7.440 -11.172 1.00 84.69 113 LEU A C 1
ATOM 898 O O . LEU A 1 113 ? 13.427 -6.212 -11.130 1.00 84.69 113 LEU A O 1
ATOM 902 N N . HIS A 1 114 ? 12.688 -8.242 -10.532 1.00 86.44 114 HIS A N 1
ATOM 903 C CA . HIS A 1 114 ? 11.524 -7.749 -9.818 1.00 86.44 114 HIS A CA 1
ATOM 904 C C . HIS A 1 114 ? 11.843 -7.452 -8.355 1.00 86.44 114 HIS A C 1
ATOM 906 O O . HIS A 1 114 ? 12.609 -8.144 -7.679 1.00 86.44 114 HIS A O 1
ATOM 912 N N . ARG A 1 115 ? 11.207 -6.400 -7.846 1.00 90.69 115 ARG A N 1
ATOM 913 C CA . ARG A 1 115 ? 11.268 -6.054 -6.429 1.00 90.69 115 ARG A CA 1
ATOM 914 C C . ARG A 1 115 ? 10.406 -6.983 -5.592 1.00 90.69 115 ARG A C 1
ATOM 916 O O . ARG A 1 115 ? 9.424 -7.553 -6.066 1.00 90.69 115 ARG A O 1
ATOM 923 N N . GLN A 1 116 ? 10.796 -7.124 -4.332 1.00 91.69 116 GLN A N 1
ATOM 924 C CA . GLN A 1 116 ? 10.059 -7.933 -3.379 1.00 91.69 116 GLN A CA 1
ATOM 925 C C . GLN A 1 116 ? 8.686 -7.306 -3.113 1.00 91.69 116 GLN A C 1
ATOM 927 O O . GLN A 1 116 ? 8.551 -6.087 -3.006 1.00 91.69 116 GLN A O 1
ATOM 932 N N . GLN A 1 117 ? 7.669 -8.150 -2.972 1.00 93.38 117 GLN A N 1
ATOM 933 C CA . GLN A 1 117 ? 6.331 -7.720 -2.584 1.00 93.38 117 GLN A CA 1
ATOM 934 C C . GLN A 1 117 ? 6.005 -8.202 -1.169 1.00 93.38 117 GLN A C 1
ATOM 936 O O . GLN A 1 117 ? 6.685 -9.052 -0.582 1.00 93.38 117 GLN A O 1
ATOM 941 N N . TYR A 1 118 ? 4.950 -7.642 -0.597 1.00 93.62 118 TYR A N 1
ATOM 942 C CA . TYR A 1 118 ? 4.508 -7.920 0.758 1.00 93.62 118 TYR A CA 1
ATOM 943 C C . TYR A 1 118 ? 3.034 -8.281 0.751 1.00 93.62 118 TYR A C 1
ATOM 945 O O . TYR A 1 118 ? 2.216 -7.574 0.171 1.00 93.62 118 TYR A O 1
ATOM 953 N N . ARG A 1 119 ? 2.689 -9.366 1.444 1.00 93.31 119 ARG A N 1
ATOM 954 C CA . ARG A 1 119 ? 1.301 -9.786 1.620 1.00 93.31 119 ARG A CA 1
ATOM 955 C C . ARG A 1 119 ? 0.680 -9.011 2.779 1.00 93.31 119 ARG A C 1
ATOM 957 O O . ARG A 1 119 ? 0.838 -9.394 3.944 1.00 93.31 119 ARG A O 1
ATOM 964 N N . ALA A 1 120 ? -0.003 -7.922 2.459 1.00 93.75 120 ALA A N 1
ATOM 965 C CA . ALA A 1 120 ? -0.702 -7.064 3.402 1.00 93.75 120 ALA A CA 1
ATOM 966 C C . ALA A 1 120 ? -2.165 -7.499 3.568 1.00 93.75 120 ALA A C 1
ATOM 968 O O . ALA A 1 120 ? -2.840 -7.862 2.608 1.00 93.75 120 ALA A O 1
ATOM 969 N N . VAL A 1 121 ? -2.663 -7.452 4.801 1.00 93.56 121 VAL A N 1
ATOM 970 C CA . VAL A 1 121 ? -4.069 -7.705 5.129 1.00 93.56 121 VAL A CA 1
ATOM 971 C C . VAL A 1 121 ? -4.666 -6.431 5.702 1.00 93.56 121 VAL A C 1
ATOM 973 O O . VAL A 1 121 ? -4.169 -5.908 6.704 1.00 93.56 121 VAL A O 1
ATOM 976 N N . ILE A 1 122 ? -5.709 -5.918 5.051 1.00 92.94 122 ILE A N 1
ATOM 977 C CA . ILE A 1 122 ? -6.343 -4.652 5.427 1.00 92.94 122 ILE A CA 1
ATOM 978 C C . ILE A 1 122 ? -7.317 -4.899 6.576 1.00 92.94 122 ILE A C 1
ATOM 980 O O . ILE A 1 122 ? -8.233 -5.714 6.467 1.00 92.94 122 ILE A O 1
ATOM 984 N N . LEU A 1 123 ? -7.132 -4.185 7.684 1.00 91.94 123 LEU A N 1
ATOM 985 C CA . LEU A 1 123 ? -7.959 -4.351 8.874 1.00 91.94 123 LEU A CA 1
ATOM 986 C C . LEU A 1 123 ? -9.349 -3.737 8.671 1.00 91.94 123 LEU A C 1
ATOM 988 O O . LEU A 1 123 ? -9.512 -2.730 7.981 1.00 91.94 123 LEU A O 1
ATOM 992 N N . GLY A 1 124 ? -10.365 -4.342 9.292 1.00 89.56 124 GLY A N 1
ATOM 993 C CA . GLY A 1 124 ? -11.744 -3.853 9.230 1.00 89.56 124 GLY A CA 1
ATOM 994 C C . GLY A 1 124 ? -12.523 -4.246 7.973 1.00 89.56 124 GLY A C 1
ATOM 995 O O . GLY A 1 124 ? -13.699 -3.891 7.868 1.00 89.56 124 GLY A O 1
ATOM 996 N N . TYR A 1 125 ? -11.903 -4.992 7.054 1.00 89.31 125 TYR A N 1
ATOM 997 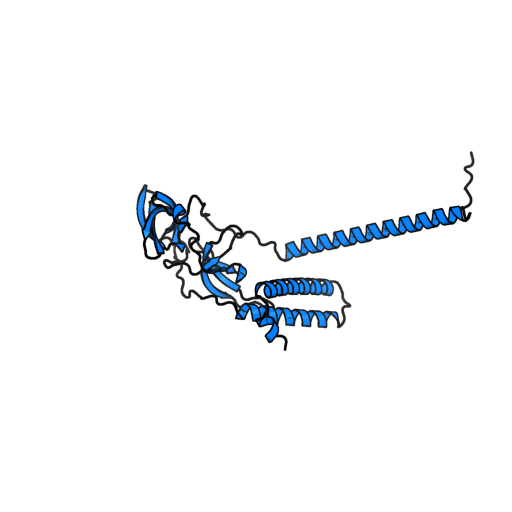C CA . TYR A 1 125 ? -12.526 -5.508 5.838 1.00 89.31 125 TYR A CA 1
ATOM 998 C C . TYR A 1 125 ? -12.325 -7.025 5.709 1.00 89.31 125 TYR A C 1
ATOM 1000 O O . TYR A 1 125 ? -11.260 -7.554 6.019 1.00 89.31 125 TYR A O 1
ATOM 1008 N N . ALA A 1 126 ? -13.357 -7.725 5.236 1.00 84.88 126 ALA A N 1
ATOM 1009 C CA . ALA A 1 126 ? -13.322 -9.171 5.021 1.00 84.88 126 ALA A CA 1
ATOM 1010 C C . ALA A 1 126 ? -12.567 -9.542 3.735 1.00 84.88 126 ALA A C 1
ATOM 1012 O O . ALA A 1 126 ? -12.723 -8.870 2.711 1.00 84.88 126 ALA A O 1
ATOM 1013 N N . ASP A 1 127 ? -11.792 -10.630 3.787 1.00 79.44 127 ASP A N 1
ATOM 1014 C CA . ASP A 1 127 ? -11.073 -11.213 2.640 1.00 79.44 127 ASP A CA 1
ATOM 1015 C C . ASP A 1 127 ? -10.144 -10.236 1.877 1.00 79.44 127 ASP A C 1
ATOM 1017 O O . ASP A 1 127 ? -9.770 -10.496 0.736 1.00 79.44 127 ASP A O 1
ATOM 1021 N N . GLN A 1 128 ? -9.733 -9.115 2.487 1.00 83.12 128 GLN A N 1
ATOM 1022 C CA . GLN A 1 128 ? -8.846 -8.130 1.849 1.00 83.12 128 GLN A CA 1
ATOM 1023 C C . GLN A 1 128 ? -7.378 -8.470 2.098 1.00 83.12 128 GLN A C 1
ATOM 1025 O O . GLN A 1 128 ? -6.741 -7.948 3.018 1.00 83.12 128 GLN A O 1
ATOM 1030 N N . VAL A 1 129 ? -6.860 -9.374 1.272 1.00 84.44 129 VAL A N 1
ATOM 1031 C CA . VAL A 1 129 ? -5.455 -9.778 1.244 1.00 84.44 129 VAL A CA 1
ATOM 1032 C C . VAL A 1 129 ? -4.849 -9.314 -0.071 1.00 84.44 129 VAL A C 1
ATOM 1034 O O . VAL A 1 129 ? -5.338 -9.684 -1.132 1.00 84.44 129 VAL A O 1
ATOM 1037 N N . GLU A 1 130 ? -3.774 -8.542 0.001 1.00 87.88 130 GLU A N 1
ATOM 1038 C CA . GLU A 1 130 ? -3.176 -7.895 -1.161 1.00 87.88 130 GLU A CA 1
ATOM 1039 C C . GLU A 1 130 ? -1.664 -8.042 -1.166 1.00 87.88 130 GLU A C 1
ATOM 1041 O O . GLU A 1 130 ? -1.011 -7.987 -0.123 1.00 87.88 130 GLU A O 1
ATOM 1046 N N . GLU A 1 131 ? -1.111 -8.197 -2.362 1.00 90.81 131 GLU A N 1
ATOM 1047 C CA . GLU A 1 131 ? 0.324 -8.111 -2.592 1.00 90.81 131 GLU A CA 1
ATOM 1048 C C . GLU A 1 131 ? 0.654 -6.679 -3.001 1.00 90.81 131 GLU A C 1
ATOM 1050 O O . GLU A 1 131 ? 0.064 -6.114 -3.930 1.00 90.81 131 GLU A O 1
ATOM 1055 N N . VAL A 1 132 ? 1.533 -6.058 -2.221 1.00 91.12 132 VAL A N 1
ATOM 1056 C CA . VAL A 1 132 ? 1.869 -4.643 -2.346 1.00 91.12 132 VAL A CA 1
ATOM 1057 C C . VAL A 1 132 ? 3.371 -4.438 -2.332 1.00 91.12 132 VAL A C 1
ATOM 1059 O O . VAL A 1 132 ? 4.117 -5.190 -1.699 1.00 91.12 132 VAL A O 1
ATOM 1062 N N . LEU A 1 133 ? 3.814 -3.398 -3.029 1.00 91.12 133 LEU A N 1
ATOM 1063 C CA . LEU A 1 133 ? 5.200 -2.949 -2.967 1.00 91.12 133 LEU A CA 1
ATOM 1064 C C . LEU A 1 133 ? 5.430 -2.092 -1.720 1.00 91.12 133 LEU A C 1
ATOM 1066 O O . LEU A 1 133 ? 4.493 -1.562 -1.121 1.00 91.12 133 LEU A O 1
ATOM 1070 N N . TYR A 1 134 ? 6.695 -1.912 -1.349 1.00 91.19 134 TYR A N 1
ATOM 1071 C CA . TYR A 1 134 ? 7.060 -1.083 -0.203 1.00 91.19 134 TYR A CA 1
ATOM 1072 C C . TYR A 1 134 ? 6.559 0.367 -0.320 1.00 91.19 134 TYR A C 1
ATOM 1074 O O . TYR A 1 134 ? 6.197 0.964 0.684 1.00 91.19 134 TYR A O 1
ATOM 1082 N N . GLU A 1 135 ? 6.474 0.937 -1.528 1.00 89.19 135 GLU A N 1
ATOM 1083 C CA . GLU A 1 135 ? 5.973 2.309 -1.752 1.00 89.19 135 GLU A CA 1
ATOM 1084 C C . GLU A 1 135 ? 4.504 2.479 -1.367 1.00 89.19 135 GLU A C 1
ATOM 1086 O O . GLU A 1 135 ? 4.055 3.585 -1.067 1.00 89.19 135 GLU A O 1
ATOM 1091 N N . GLU A 1 136 ? 3.746 1.388 -1.414 1.00 91.12 136 GLU A N 1
ATOM 1092 C CA . GLU A 1 136 ? 2.329 1.374 -1.072 1.00 91.12 136 GLU A CA 1
ATOM 1093 C C . GLU A 1 136 ? 2.115 1.165 0.426 1.00 91.12 136 GLU A C 1
ATOM 1095 O O . GLU A 1 136 ? 0.973 1.208 0.880 1.00 91.12 136 GLU A O 1
ATOM 1100 N N . LEU A 1 137 ? 3.193 0.951 1.186 1.00 93.69 137 LEU A N 1
ATOM 1101 C CA . LEU A 1 137 ? 3.199 0.770 2.626 1.00 93.69 137 LEU A CA 1
ATOM 1102 C C . LEU A 1 137 ? 3.863 1.958 3.317 1.00 93.69 137 LEU A C 1
ATOM 1104 O O . LEU A 1 137 ? 4.827 2.554 2.841 1.00 93.69 137 LEU A O 1
ATOM 1108 N N . ARG A 1 138 ? 3.380 2.268 4.515 1.00 92.56 138 ARG A N 1
ATOM 1109 C CA . ARG A 1 138 ? 4.082 3.154 5.444 1.00 92.56 138 ARG A CA 1
ATOM 1110 C C . ARG A 1 138 ? 3.839 2.716 6.883 1.00 92.56 138 ARG A C 1
ATOM 1112 O O . ARG A 1 138 ? 2.820 2.076 7.145 1.00 92.56 138 ARG A O 1
ATOM 1119 N N . PRO A 1 139 ? 4.732 3.052 7.828 1.00 92.88 139 PRO A N 1
ATOM 1120 C CA . PRO A 1 139 ? 4.443 2.885 9.246 1.00 92.88 139 PRO A CA 1
ATOM 1121 C C . PRO A 1 139 ? 3.148 3.606 9.608 1.00 92.88 139 PRO A C 1
ATOM 1123 O O . PRO A 1 139 ? 2.893 4.698 9.093 1.00 92.88 139 PRO A O 1
ATOM 1126 N N . TRP A 1 140 ? 2.347 3.008 10.486 1.00 91.31 140 TRP A N 1
ATOM 1127 C CA . TRP A 1 140 ? 1.113 3.642 10.929 1.00 91.31 140 TRP A CA 1
ATOM 1128 C C . TRP A 1 140 ? 1.386 5.014 11.551 1.00 91.31 140 TRP A C 1
ATOM 1130 O O . TRP A 1 140 ? 2.323 5.192 12.333 1.00 91.31 140 TRP A O 1
ATOM 1140 N N . GLN A 1 141 ? 0.544 5.985 11.203 1.00 85.44 141 GLN A N 1
ATOM 1141 C CA . GLN A 1 141 ? 0.602 7.340 11.731 1.00 85.44 141 GLN A CA 1
ATOM 1142 C C . GLN A 1 141 ? -0.764 7.703 12.298 1.00 85.44 141 GLN A C 1
ATOM 1144 O O . GLN A 1 141 ? -1.797 7.390 11.712 1.00 85.44 141 GLN A O 1
ATOM 1149 N N . ALA A 1 142 ? -0.782 8.396 13.435 1.00 77.56 142 ALA A N 1
ATOM 1150 C CA . ALA A 1 142 ? -2.024 8.890 14.008 1.00 77.56 142 ALA A CA 1
ATOM 1151 C C . ALA A 1 142 ? -2.642 9.939 13.066 1.00 77.56 142 ALA A C 1
ATOM 1153 O O . ALA A 1 142 ? -2.267 11.108 13.085 1.00 77.56 142 ALA A O 1
ATOM 1154 N N . ALA A 1 143 ? -3.579 9.508 12.220 1.00 64.94 143 ALA A N 1
ATOM 1155 C CA . ALA A 1 143 ? -4.234 10.372 11.239 1.00 64.94 143 ALA A CA 1
ATOM 1156 C C . ALA A 1 143 ? -5.226 11.359 11.879 1.00 64.94 143 ALA A C 1
ATOM 1158 O O . ALA A 1 143 ? -5.592 12.364 11.272 1.00 64.94 143 ALA A O 1
ATOM 1159 N N . ALA A 1 144 ? -5.691 11.068 13.095 1.00 64.88 144 ALA A N 1
ATOM 1160 C CA . ALA A 1 144 ? -6.708 11.862 13.759 1.00 64.88 144 ALA A CA 1
ATOM 1161 C C . ALA A 1 144 ? -6.099 13.049 14.514 1.00 64.88 144 ALA A C 1
ATOM 1163 O O . ALA A 1 144 ? -5.333 12.870 15.463 1.00 64.88 144 ALA A O 1
ATOM 1164 N N . SER A 1 145 ? -6.504 14.267 14.143 1.00 65.12 145 SER A N 1
ATOM 1165 C CA . SER A 1 145 ? -6.310 15.423 15.015 1.00 65.12 145 SER A CA 1
ATOM 1166 C C . SER A 1 145 ? -7.149 15.243 16.294 1.00 65.12 145 SER A C 1
ATOM 1168 O O . SER A 1 145 ? -8.232 14.650 16.239 1.00 65.12 145 SER A O 1
ATOM 1170 N N . PRO A 1 146 ? -6.707 15.767 17.451 1.00 65.50 146 PRO A N 1
ATOM 1171 C CA . PRO A 1 146 ? -7.472 15.689 18.701 1.00 65.50 146 PRO A CA 1
ATOM 1172 C C . PRO A 1 146 ? -8.900 16.243 18.575 1.00 65.50 146 PRO A C 1
ATOM 1174 O O . PRO A 1 146 ? -9.818 15.781 19.245 1.00 65.50 146 PRO A O 1
ATOM 1177 N N . GLU A 1 147 ? -9.098 17.209 17.676 1.00 69.25 147 GLU A N 1
ATOM 1178 C CA . GLU A 1 147 ? -10.397 17.818 17.379 1.00 69.25 147 GLU A CA 1
ATOM 1179 C C . GLU A 1 147 ? -11.367 16.849 16.686 1.00 69.25 147 GLU A C 1
ATOM 1181 O O . GLU A 1 147 ? -12.577 16.912 16.916 1.00 69.25 147 GLU A O 1
ATOM 1186 N N . ALA A 1 148 ? -10.841 15.932 15.869 1.00 75.31 148 ALA A N 1
ATOM 1187 C CA . ALA A 1 148 ? -11.626 14.966 15.108 1.00 75.31 148 ALA A CA 1
ATOM 1188 C C . ALA A 1 148 ? -12.141 13.796 15.969 1.00 75.31 148 ALA A C 1
ATOM 1190 O O . ALA A 1 148 ? -13.127 13.158 15.607 1.00 75.31 148 ALA A O 1
ATOM 1191 N N . LEU A 1 149 ? -11.506 13.537 17.119 1.00 79.62 149 LEU A N 1
ATOM 1192 C CA . LEU A 1 149 ? -11.879 12.485 18.077 1.00 79.62 149 LEU A CA 1
ATOM 1193 C C . LEU A 1 149 ? -12.369 13.053 19.414 1.00 79.62 149 LEU A C 1
ATOM 1195 O O . LEU A 1 149 ? -12.123 12.491 20.483 1.00 79.62 149 LEU A O 1
ATOM 1199 N N . ARG A 1 150 ? -13.073 14.185 19.366 1.00 85.00 150 ARG A N 1
ATOM 1200 C CA . ARG A 1 150 ? -13.757 14.729 20.543 1.00 85.00 150 ARG A CA 1
ATOM 1201 C C . ARG A 1 150 ? -14.899 13.815 20.998 1.00 85.00 150 ARG A C 1
ATOM 1203 O O . ARG A 1 150 ? -15.524 13.135 20.186 1.00 85.00 150 ARG A O 1
ATOM 1210 N N . SER A 1 151 ? -15.211 13.858 22.291 1.00 87.62 151 SER A N 1
ATOM 1211 C CA . SER A 1 151 ? -16.388 13.180 22.847 1.00 87.62 151 SER A CA 1
ATOM 1212 C C . SER A 1 151 ? -17.664 13.602 22.102 1.00 87.62 151 SER A C 1
ATOM 1214 O O . SER A 1 151 ? -17.854 14.782 21.795 1.00 87.62 151 SER A O 1
ATOM 1216 N N . GLY A 1 152 ? -18.511 12.633 21.764 1.00 86.94 152 GLY A N 1
ATOM 1217 C CA . GLY A 1 152 ? -19.717 12.801 20.959 1.00 86.94 152 GLY A CA 1
ATOM 1218 C C . GLY A 1 152 ? -19.491 12.856 19.443 1.00 86.94 152 GLY A C 1
ATOM 1219 O O . GLY A 1 152 ? -20.463 13.002 18.704 1.00 86.94 152 GLY A O 1
ATOM 1220 N N . ALA A 1 153 ? -18.252 12.756 18.945 1.00 88.31 153 ALA A N 1
ATOM 1221 C CA . ALA A 1 153 ? -17.994 12.723 17.506 1.00 88.31 153 ALA A CA 1
ATOM 1222 C C . ALA A 1 153 ? -18.399 11.375 16.891 1.00 88.31 153 ALA A C 1
ATOM 1224 O O . ALA A 1 153 ? -18.051 10.316 17.414 1.00 88.31 153 ALA A O 1
ATOM 1225 N N . GLY A 1 154 ? -19.091 11.423 15.750 1.00 88.25 154 GLY A N 1
ATOM 1226 C CA . GLY A 1 154 ? -19.343 10.242 14.929 1.00 88.25 154 GLY A CA 1
ATOM 1227 C C . GLY A 1 154 ? -18.050 9.726 14.295 1.00 88.25 154 GLY A C 1
ATOM 1228 O O . GLY A 1 154 ? -17.210 10.505 13.834 1.00 88.25 154 GLY A O 1
ATOM 1229 N N . CYS A 1 155 ? -17.880 8.410 14.287 1.00 89.25 155 CYS A N 1
ATOM 1230 C CA . CYS A 1 155 ? -16.734 7.745 13.688 1.00 89.25 155 CYS A CA 1
ATOM 1231 C C . CYS A 1 155 ? -17.122 6.362 13.154 1.00 89.25 155 CYS A C 1
ATOM 1233 O O . CYS A 1 155 ? -18.222 5.856 13.382 1.00 89.25 155 CYS A O 1
ATOM 1235 N N . HIS A 1 156 ? -16.196 5.732 12.441 1.00 90.50 156 HIS A N 1
ATOM 1236 C CA . HIS A 1 156 ? -16.265 4.303 12.162 1.00 90.50 156 HIS A CA 1
ATOM 1237 C C . HIS A 1 156 ? -15.110 3.615 12.875 1.00 90.50 156 HIS A C 1
ATOM 1239 O O . HIS A 1 156 ? -13.960 4.023 12.725 1.00 90.50 156 HIS A O 1
ATOM 1245 N N . ALA A 1 157 ? -15.401 2.566 13.634 1.00 91.44 157 ALA A N 1
ATOM 1246 C CA . ALA A 1 157 ? -14.396 1.815 14.374 1.00 91.44 157 ALA A CA 1
ATOM 1247 C C . ALA A 1 157 ? -14.470 0.327 14.029 1.00 91.44 157 ALA A C 1
ATOM 1249 O O . ALA A 1 157 ? -15.546 -0.192 13.726 1.00 91.44 157 ALA A O 1
ATOM 1250 N N . ILE A 1 158 ? -13.331 -0.365 14.062 1.00 91.88 158 ILE A N 1
ATOM 1251 C CA . ILE A 1 158 ? -13.305 -1.823 13.900 1.00 91.88 158 ILE A CA 1
ATOM 1252 C C . ILE A 1 158 ? -13.833 -2.452 15.186 1.00 91.88 158 ILE A C 1
ATOM 1254 O O . ILE A 1 158 ? -13.262 -2.271 16.261 1.00 91.88 158 ILE A O 1
ATOM 1258 N N . HIS A 1 159 ? -14.940 -3.181 15.077 1.00 90.88 159 HIS A N 1
ATOM 1259 C CA . HIS A 1 159 ? -15.563 -3.831 16.223 1.00 90.88 159 HIS A CA 1
ATOM 1260 C C . HIS A 1 159 ? -14.652 -4.946 16.774 1.00 90.88 159 HIS A C 1
ATOM 1262 O O . HIS A 1 159 ? -14.274 -5.821 15.990 1.00 90.88 159 HIS A O 1
ATOM 1268 N N . PRO A 1 160 ? -14.355 -4.999 18.089 1.00 89.06 160 PRO A N 1
ATOM 1269 C CA . PRO A 1 160 ? -13.424 -5.980 18.662 1.00 89.06 160 PRO A CA 1
ATOM 1270 C C . PRO A 1 160 ? -13.791 -7.446 18.421 1.00 89.06 160 PRO A C 1
ATOM 1272 O O . PRO A 1 160 ? -12.900 -8.275 18.325 1.00 89.06 160 PRO A O 1
ATOM 1275 N N . GLU A 1 161 ? -15.087 -7.759 18.329 1.00 87.56 161 GLU A N 1
ATOM 1276 C CA . GLU A 1 161 ? -15.565 -9.137 18.116 1.00 87.56 161 GLU A CA 1
ATOM 1277 C C . GLU A 1 161 ? -15.838 -9.480 16.647 1.00 87.56 161 GLU A C 1
ATOM 1279 O O . GLU A 1 161 ? -15.696 -10.625 16.240 1.00 87.56 161 GLU A O 1
ATOM 1284 N N . ARG A 1 162 ? -16.265 -8.503 15.832 1.00 87.12 162 ARG A N 1
ATOM 1285 C CA . ARG A 1 162 ? -16.628 -8.757 14.423 1.00 87.12 162 ARG A CA 1
ATOM 1286 C C . ARG A 1 162 ? -15.456 -8.520 13.481 1.00 87.12 162 ARG A C 1
ATOM 1288 O O . ARG A 1 162 ? -15.498 -8.968 12.339 1.00 87.12 162 ARG A O 1
ATOM 1295 N N . HIS A 1 163 ? -14.458 -7.770 13.951 1.00 89.44 163 HIS A N 1
ATOM 1296 C CA . HIS A 1 163 ? -13.268 -7.346 13.220 1.00 89.44 163 HIS A CA 1
ATOM 1297 C C . HIS A 1 163 ? -13.562 -6.591 11.914 1.00 89.44 163 HIS A C 1
ATOM 1299 O O . HIS A 1 163 ? -12.733 -6.515 11.012 1.00 89.44 163 HIS A O 1
ATOM 1305 N N . LEU A 1 164 ? -14.747 -5.982 11.839 1.00 89.88 164 LEU A N 1
ATOM 1306 C CA . LEU A 1 164 ? -15.225 -5.184 10.716 1.00 89.88 164 LEU A CA 1
ATOM 1307 C C . LEU A 1 164 ? -15.529 -3.761 11.170 1.00 89.88 164 LEU A C 1
ATOM 1309 O O . LEU A 1 164 ? -15.889 -3.540 12.331 1.00 89.88 164 LEU A O 1
ATOM 1313 N N . TYR A 1 165 ? -15.416 -2.806 10.248 1.00 89.88 165 TYR A N 1
ATOM 1314 C CA . TYR A 1 165 ? -15.842 -1.435 10.509 1.00 89.88 165 TYR A CA 1
ATOM 1315 C C . TYR A 1 165 ? -17.346 -1.363 10.787 1.00 89.88 165 TYR A C 1
ATOM 1317 O O . TYR A 1 165 ? -18.165 -1.858 10.013 1.00 89.88 165 TYR A O 1
ATOM 1325 N N . ALA A 1 166 ? -17.698 -0.683 11.871 1.00 89.56 166 ALA A N 1
ATOM 1326 C CA . ALA A 1 166 ? -19.066 -0.369 12.244 1.00 89.56 166 ALA A CA 1
ATOM 1327 C C . ALA A 1 166 ? -19.179 1.112 12.646 1.00 89.56 166 ALA A C 1
ATOM 1329 O O . ALA A 1 166 ? -18.202 1.689 13.139 1.00 89.56 166 ALA A O 1
ATOM 1330 N N . PRO A 1 167 ? -20.348 1.742 12.431 1.00 89.94 167 PRO A N 1
ATOM 1331 C CA . PRO A 1 167 ? -20.590 3.103 12.888 1.00 89.94 167 PRO A CA 1
ATOM 1332 C C . PRO A 1 167 ? -20.569 3.154 14.420 1.00 89.94 167 PRO A C 1
ATOM 1334 O O . PRO A 1 167 ? -21.194 2.332 15.098 1.00 89.94 167 PRO A O 1
ATOM 1337 N N . ALA A 1 168 ? -19.850 4.131 14.959 1.00 91.06 168 ALA A N 1
ATOM 1338 C CA . ALA A 1 168 ? -19.669 4.323 16.387 1.00 91.06 168 ALA A CA 1
ATOM 1339 C C . ALA A 1 168 ? -19.640 5.815 16.745 1.00 91.06 168 ALA A C 1
ATOM 1341 O O . ALA A 1 168 ? -19.564 6.691 15.881 1.00 91.06 168 ALA A O 1
ATOM 1342 N N . THR A 1 169 ? -19.732 6.117 18.034 1.00 91.81 169 THR A N 1
ATOM 1343 C CA . THR A 1 169 ? -19.549 7.468 18.572 1.00 91.81 169 THR A CA 1
ATOM 1344 C C . THR A 1 169 ? -18.408 7.450 19.575 1.00 91.81 169 THR A C 1
ATOM 1346 O O . THR A 1 169 ? -18.319 6.548 20.404 1.00 91.81 169 THR A O 1
ATOM 1349 N N . VAL A 1 170 ? -17.506 8.423 19.495 1.00 91.69 170 VAL A N 1
ATOM 1350 C CA . VAL A 1 170 ? -16.395 8.545 20.442 1.00 91.69 170 VAL A CA 1
ATOM 1351 C C . VAL A 1 170 ? -16.938 9.007 21.789 1.00 91.69 170 VAL A C 1
ATOM 1353 O O . VAL A 1 170 ? -17.529 10.076 21.879 1.00 91.69 170 VAL A O 1
ATOM 1356 N N . GLU A 1 171 ? -16.707 8.238 22.848 1.00 92.12 171 GLU A N 1
ATOM 1357 C CA . GLU A 1 171 ? -17.086 8.627 2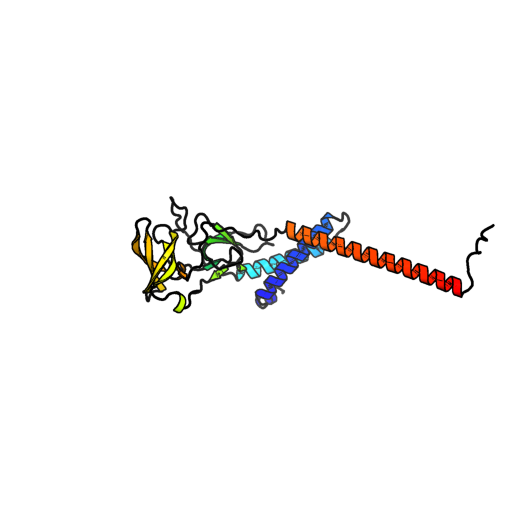4.210 1.00 92.12 171 GLU A CA 1
ATOM 1358 C C . GLU A 1 171 ? -15.935 9.380 24.879 1.00 92.12 171 GLU A C 1
ATOM 1360 O O . GLU A 1 171 ? -16.102 10.501 25.365 1.00 92.12 171 GLU A O 1
ATOM 1365 N N . ARG A 1 172 ? -14.733 8.790 24.865 1.00 89.44 172 ARG A N 1
ATOM 1366 C CA . ARG A 1 172 ? -13.516 9.388 25.432 1.00 89.44 172 ARG A CA 1
ATOM 1367 C C . ARG A 1 172 ? -12.249 8.805 24.811 1.00 89.44 172 ARG A C 1
ATOM 1369 O O . ARG A 1 172 ? -12.233 7.665 24.352 1.00 89.44 172 ARG A O 1
ATOM 1376 N N . LEU A 1 173 ? -11.166 9.573 24.876 1.00 86.12 173 LEU A N 1
ATOM 1377 C CA . LEU A 1 173 ? -9.815 9.095 24.586 1.00 86.12 173 LEU A CA 1
ATOM 1378 C C . LEU A 1 173 ? -9.223 8.448 25.844 1.00 86.12 173 LEU A C 1
ATOM 1380 O O . LEU A 1 173 ? -9.333 9.008 26.937 1.00 86.12 173 LEU A O 1
ATOM 1384 N N . ALA A 1 174 ? -8.597 7.283 25.697 1.00 83.69 174 ALA A N 1
ATOM 1385 C CA . ALA A 1 174 ? -7.828 6.649 26.759 1.00 83.69 174 ALA A CA 1
ATOM 1386 C C . ALA A 1 174 ? -6.334 7.002 26.614 1.00 83.69 174 ALA A C 1
ATOM 1388 O O . ALA A 1 174 ? -5.835 7.280 25.525 1.00 83.69 174 ALA A O 1
ATOM 1389 N N . LEU A 1 175 ? -5.604 7.019 27.732 1.00 75.12 175 LEU A N 1
ATOM 1390 C CA . LEU A 1 175 ? -4.198 7.463 27.781 1.00 75.12 175 LEU A CA 1
ATOM 1391 C C . LEU A 1 175 ? -3.209 6.468 27.143 1.00 75.12 175 LEU A C 1
ATOM 1393 O O . LEU A 1 175 ? -2.045 6.792 26.939 1.00 75.12 175 LEU A O 1
ATOM 1397 N N . ASN A 1 176 ? -3.666 5.257 26.836 1.00 78.81 176 ASN A N 1
ATOM 1398 C CA . ASN A 1 176 ? -2.892 4.120 26.335 1.00 78.81 176 ASN A CA 1
ATOM 1399 C C . ASN A 1 176 ? -2.902 3.996 24.798 1.00 78.81 176 ASN A C 1
ATOM 1401 O O . ASN A 1 176 ? -2.577 2.934 24.277 1.00 78.81 176 ASN A O 1
ATOM 1405 N N . GLY A 1 177 ? -3.298 5.043 24.067 1.00 79.06 177 GLY A N 1
ATOM 1406 C CA . GLY A 1 177 ? -3.444 4.966 22.607 1.00 79.06 177 GLY A CA 1
ATOM 1407 C C . GLY A 1 177 ? -4.703 4.218 22.155 1.00 79.06 177 GLY A C 1
ATOM 1408 O O . GLY A 1 177 ? -4.830 3.884 20.975 1.00 79.06 177 GLY A O 1
ATOM 1409 N N . ASN A 1 178 ? -5.644 3.988 23.073 1.00 88.75 178 ASN A N 1
ATOM 1410 C CA . ASN A 1 178 ? -6.969 3.474 22.767 1.00 88.75 178 ASN A CA 1
ATOM 1411 C C . ASN A 1 178 ? -8.021 4.585 22.843 1.00 88.75 178 ASN A C 1
ATOM 1413 O O . ASN A 1 178 ? -7.835 5.649 23.437 1.00 88.75 178 ASN A O 1
ATOM 1417 N N . VAL A 1 179 ? -9.161 4.318 22.228 1.00 90.44 179 VAL A N 1
ATOM 1418 C CA . VAL A 1 179 ? -10.340 5.171 22.218 1.00 90.44 179 VAL A CA 1
ATOM 1419 C C . VAL A 1 179 ? -11.507 4.329 22.691 1.00 90.44 179 VAL A C 1
ATOM 1421 O O . VAL A 1 179 ? -11.664 3.177 22.288 1.00 90.44 179 VAL A O 1
ATOM 1424 N N . VAL A 1 180 ? -12.331 4.904 23.553 1.00 92.44 180 VAL A N 1
ATOM 1425 C CA . VAL A 1 180 ? -13.565 4.264 23.979 1.00 92.44 180 VAL A CA 1
ATOM 1426 C C . VAL A 1 180 ? -14.686 4.784 23.100 1.00 92.44 180 VAL A C 1
ATOM 1428 O O . VAL A 1 180 ? -14.920 5.994 23.026 1.00 92.44 180 VAL A O 1
ATOM 1431 N N . VAL A 1 181 ? -15.343 3.864 22.406 1.00 93.00 181 VAL A N 1
ATOM 1432 C CA . VAL A 1 181 ? -16.398 4.153 21.440 1.00 93.00 181 VAL A CA 1
ATOM 1433 C C . VAL A 1 181 ? -17.671 3.405 21.816 1.00 93.00 181 VAL A C 1
ATOM 1435 O O . VAL A 1 181 ? -17.621 2.293 22.344 1.00 93.00 181 VAL A O 1
ATOM 1438 N N . SER A 1 182 ? -18.817 4.009 21.529 1.00 94.00 182 SER A N 1
ATOM 1439 C CA . SER A 1 182 ? -20.119 3.367 21.633 1.00 94.00 182 SER A CA 1
ATOM 1440 C C . SER A 1 182 ? -20.612 2.959 20.248 1.00 94.00 182 SER A C 1
ATOM 1442 O O . SER A 1 182 ? -20.792 3.789 19.353 1.00 94.00 182 SER A O 1
ATOM 1444 N N . PHE A 1 183 ? -20.816 1.659 20.050 1.00 91.50 183 PHE A N 1
ATOM 1445 C CA . PHE A 1 183 ? -21.433 1.119 18.843 1.00 91.50 183 PHE A CA 1
ATOM 1446 C C . PHE A 1 183 ? -22.954 1.159 18.981 1.00 91.50 183 PHE A C 1
ATOM 1448 O O . PHE A 1 183 ? -23.504 0.905 20.056 1.00 91.50 183 PHE A O 1
ATOM 1455 N N . THR A 1 184 ? -23.645 1.470 17.885 1.00 84.69 184 THR A N 1
ATOM 1456 C CA . THR A 1 184 ? -25.111 1.399 17.831 1.00 84.69 184 THR A CA 1
ATOM 1457 C C . THR A 1 184 ? -25.530 0.044 17.268 1.00 84.69 184 THR A C 1
ATOM 1459 O O . THR A 1 184 ? -25.291 -0.264 16.101 1.00 84.69 184 THR A O 1
ATOM 1462 N N . GLY A 1 185 ? -26.110 -0.805 18.120 1.00 73.50 185 GLY A N 1
ATOM 1463 C CA . GLY A 1 185 ? -26.626 -2.114 17.724 1.00 73.50 185 GLY A CA 1
ATOM 1464 C C . GLY A 1 185 ? -27.940 -2.028 16.938 1.00 73.50 185 GLY A C 1
ATOM 1465 O O . GLY A 1 185 ? -28.607 -0.994 16.916 1.00 73.50 185 GLY A O 1
ATOM 1466 N N . ALA A 1 186 ? -28.349 -3.148 16.333 1.00 63.38 186 ALA A N 1
ATOM 1467 C CA . ALA A 1 186 ? -29.584 -3.252 15.542 1.00 63.38 186 ALA A CA 1
ATOM 1468 C C . ALA A 1 186 ? -30.868 -2.957 16.347 1.00 63.38 186 ALA A C 1
ATOM 1470 O O . ALA A 1 186 ? -31.872 -2.546 15.774 1.00 63.38 186 ALA A O 1
ATOM 1471 N N . GLU A 1 187 ? -30.823 -3.120 17.671 1.00 65.50 187 GLU A N 1
ATOM 1472 C CA . GLU A 1 187 ? -31.941 -2.854 18.590 1.00 65.50 187 GLU A CA 1
ATOM 1473 C C . GLU A 1 187 ? -31.849 -1.472 19.265 1.00 65.50 187 GLU A C 1
ATOM 1475 O O . GLU A 1 187 ? -32.581 -1.180 20.207 1.00 65.50 187 GLU A O 1
ATOM 1480 N N . GLY A 1 188 ? -30.918 -0.613 18.834 1.00 69.75 188 GLY A N 1
ATOM 1481 C CA . GLY A 1 188 ? -30.675 0.692 19.460 1.00 69.75 188 GLY A CA 1
ATOM 1482 C C . GLY A 1 188 ? -29.932 0.625 20.801 1.00 69.75 188 GLY A C 1
ATOM 1483 O O . GLY A 1 188 ? -29.645 1.667 21.391 1.00 69.75 188 GLY A O 1
ATOM 1484 N N . ALA A 1 189 ? -29.573 -0.575 21.269 1.00 76.00 189 ALA A N 1
ATOM 1485 C CA . ALA A 1 189 ? -28.687 -0.758 22.410 1.00 76.00 189 ALA A CA 1
ATOM 1486 C C . ALA A 1 189 ? -27.294 -0.184 22.099 1.00 76.00 189 ALA A C 1
ATOM 1488 O O . ALA A 1 189 ? -26.713 -0.463 21.044 1.00 76.00 189 ALA A O 1
ATOM 1489 N N . ARG A 1 190 ? -26.773 0.638 23.018 1.00 83.12 190 ARG A N 1
ATOM 1490 C CA . ARG A 1 190 ? -25.411 1.176 22.948 1.00 83.12 190 ARG A CA 1
ATOM 1491 C C . ARG A 1 190 ? -24.454 0.218 23.635 1.00 83.12 190 ARG A C 1
ATOM 1493 O O . ARG A 1 190 ? -24.627 -0.090 24.811 1.00 83.12 190 ARG A O 1
ATOM 1500 N N . GLU A 1 191 ? -23.442 -0.214 22.901 1.00 89.88 191 GLU A N 1
ATOM 1501 C CA . GLU A 1 191 ? -22.393 -1.094 23.403 1.00 89.88 191 GLU A CA 1
ATOM 1502 C C . GLU A 1 191 ? -21.079 -0.319 23.474 1.00 89.88 191 GLU A C 1
ATOM 1504 O O . GLU A 1 191 ? -20.534 0.092 22.450 1.00 89.88 191 GLU A O 1
ATOM 1509 N N . GLU A 1 192 ? -20.584 -0.089 24.689 1.00 91.75 192 GLU A N 1
ATOM 1510 C CA . GLU A 1 192 ? -19.317 0.604 24.913 1.00 91.75 192 GLU A CA 1
ATOM 1511 C C . GLU A 1 192 ? -18.148 -0.383 24.822 1.00 91.75 192 GLU A C 1
ATOM 1513 O O . GLU A 1 192 ? -18.136 -1.447 25.459 1.00 91.75 192 GLU A O 1
ATOM 1518 N N . ARG A 1 193 ? -17.156 -0.030 24.004 1.00 93.38 193 ARG A N 1
ATOM 1519 C CA . ARG A 1 193 ? -15.976 -0.849 23.736 1.00 93.38 193 ARG A CA 1
ATOM 1520 C C . ARG A 1 193 ? -14.730 0.012 23.627 1.00 93.38 193 ARG A C 1
ATOM 1522 O O . ARG A 1 193 ? -14.760 1.129 23.118 1.00 93.38 193 ARG A O 1
ATOM 1529 N N . GLU A 1 194 ? -13.619 -0.546 24.083 1.00 92.06 194 GLU A N 1
ATOM 1530 C CA . GLU A 1 194 ? -12.294 0.037 23.907 1.00 92.06 194 GLU A CA 1
ATOM 1531 C C . GLU A 1 194 ? -11.668 -0.513 22.621 1.00 92.06 194 GLU A C 1
ATOM 1533 O O . GLU A 1 194 ? -11.642 -1.724 22.397 1.00 92.06 194 GLU A O 1
ATOM 1538 N N . VAL A 1 195 ? -11.194 0.383 21.758 1.00 92.25 195 VAL A N 1
ATOM 1539 C CA . VAL A 1 195 ? -10.581 0.065 20.462 1.00 92.25 195 VAL A CA 1
ATOM 1540 C C . VAL A 1 195 ? -9.270 0.830 20.310 1.00 92.25 195 VAL A C 1
ATOM 1542 O O . VAL A 1 195 ? -9.164 1.974 20.746 1.00 92.25 195 VAL A O 1
ATOM 1545 N N . CYS A 1 196 ? -8.255 0.238 19.677 1.00 91.06 196 CYS A N 1
ATOM 1546 C CA . CYS A 1 196 ? -7.020 0.976 19.396 1.00 91.06 196 CYS A CA 1
ATOM 1547 C C . CYS A 1 196 ? -7.272 2.156 18.454 1.00 91.06 196 CYS A C 1
ATOM 1549 O O . CYS A 1 196 ? -8.096 2.075 17.542 1.00 91.06 196 CYS A O 1
ATOM 1551 N N . LEU A 1 197 ? -6.505 3.233 18.625 1.00 89.38 197 LEU A N 1
ATOM 1552 C CA . LEU A 1 197 ? -6.623 4.442 17.809 1.00 89.38 197 LEU A CA 1
ATOM 1553 C C . LEU A 1 197 ? -6.449 4.165 16.306 1.00 89.38 197 LEU A C 1
ATOM 1555 O O . LEU A 1 197 ? -7.138 4.765 15.487 1.00 89.38 197 LEU A O 1
ATOM 1559 N N . SER A 1 198 ? -5.594 3.206 15.940 1.00 90.00 198 SER A N 1
ATOM 1560 C CA . SER A 1 198 ? -5.398 2.771 14.550 1.00 90.00 198 SER A CA 1
ATOM 1561 C C . SER A 1 198 ? -6.636 2.144 13.907 1.00 90.00 198 SER A C 1
ATOM 1563 O O . SER A 1 198 ? -6.712 2.039 12.688 1.00 90.00 198 SER A O 1
ATOM 1565 N N . HIS A 1 199 ? -7.598 1.702 14.714 1.00 91.38 199 HIS A N 1
ATOM 1566 C CA . HIS A 1 199 ? -8.832 1.069 14.264 1.00 91.38 199 HIS A CA 1
ATOM 1567 C C . HIS A 1 199 ? -10.002 2.047 14.149 1.00 91.38 199 HIS A C 1
ATOM 1569 O O . HIS A 1 199 ? -11.103 1.632 13.784 1.00 91.38 199 HIS A O 1
ATOM 1575 N N . VAL A 1 200 ? -9.781 3.328 14.457 1.00 89.75 200 VAL A N 1
ATOM 1576 C CA . VAL A 1 200 ? -10.804 4.372 14.415 1.00 89.75 200 VAL A CA 1
ATOM 1577 C C . VAL A 1 200 ? -10.561 5.282 13.220 1.00 89.75 200 VAL A C 1
ATOM 1579 O O . VAL A 1 200 ? -9.482 5.842 13.047 1.00 89.75 200 VAL A O 1
ATOM 1582 N N . MET A 1 201 ? -11.600 5.470 12.416 1.00 87.50 201 MET A N 1
ATOM 1583 C CA . MET A 1 201 ? -11.638 6.456 11.346 1.00 87.50 201 MET A CA 1
ATOM 1584 C C . MET A 1 201 ? -12.550 7.616 11.757 1.00 87.50 201 MET A C 1
ATOM 1586 O O . MET A 1 201 ? -13.748 7.395 11.972 1.00 87.50 201 MET A O 1
ATOM 1590 N N . PRO A 1 202 ? -12.009 8.838 11.904 1.00 83.62 202 PRO A N 1
ATOM 1591 C CA . PRO A 1 202 ? -12.784 9.984 12.359 1.00 83.62 202 PRO A CA 1
ATOM 1592 C C . PRO A 1 202 ? -13.766 10.497 11.295 1.00 83.62 202 PRO A C 1
ATOM 1594 O O . PRO A 1 202 ? -13.484 10.467 10.096 1.00 83.62 202 PRO A O 1
ATOM 1597 N N . GLY A 1 203 ? -14.891 11.048 11.759 1.00 72.75 203 GLY A N 1
ATOM 1598 C CA . GLY A 1 203 ? -15.867 11.771 10.942 1.00 72.75 203 GLY A CA 1
ATOM 1599 C C . GLY A 1 203 ? -16.802 10.891 10.107 1.00 72.75 203 GLY A C 1
ATOM 1600 O O . GLY A 1 203 ? -16.831 9.666 10.226 1.00 72.75 203 GLY A O 1
ATOM 1601 N N . ASP A 1 204 ? -17.544 11.540 9.205 1.00 64.06 204 ASP A N 1
ATOM 1602 C CA . ASP A 1 204 ? -18.514 10.913 8.289 1.00 64.06 204 ASP A CA 1
ATOM 1603 C C . ASP A 1 204 ? -17.850 10.190 7.102 1.00 64.06 204 ASP A C 1
ATOM 1605 O O . ASP A 1 204 ? -18.480 9.930 6.069 1.00 64.06 204 ASP A O 1
ATOM 1609 N N . LEU A 1 205 ? -16.552 9.882 7.211 1.00 66.31 205 LEU A N 1
ATOM 1610 C CA . LEU A 1 205 ? -15.826 9.134 6.196 1.00 66.31 205 LEU A CA 1
ATOM 1611 C C . LEU A 1 205 ? -16.490 7.769 6.034 1.00 66.31 205 LEU A C 1
ATOM 1613 O O . LEU A 1 205 ? -16.325 6.874 6.859 1.00 66.31 205 LEU A O 1
ATOM 1617 N N . LYS A 1 206 ? -17.236 7.608 4.939 1.00 66.31 206 LYS A N 1
ATOM 1618 C CA . LYS A 1 206 ? -17.912 6.352 4.617 1.00 66.31 206 LYS A CA 1
ATOM 1619 C C . LYS A 1 206 ? -16.869 5.237 4.514 1.00 66.31 206 LYS A C 1
ATOM 1621 O O . LYS A 1 206 ? -16.010 5.236 3.620 1.00 66.31 206 LYS A O 1
ATOM 1626 N N . CYS A 1 207 ? -16.927 4.285 5.438 1.00 68.44 207 CYS A N 1
ATOM 1627 C CA . CYS A 1 207 ? -16.303 2.986 5.236 1.00 68.44 207 CYS A CA 1
ATOM 1628 C C . CYS A 1 207 ? -17.086 2.273 4.136 1.00 68.44 207 CYS A C 1
ATOM 1630 O O . CYS A 1 207 ? -18.319 2.271 4.137 1.00 68.44 207 CYS A O 1
ATOM 1632 N N . TYR A 1 208 ? -16.377 1.735 3.147 1.00 68.81 208 TYR A N 1
ATOM 1633 C CA . TYR A 1 208 ? -17.048 0.973 2.102 1.00 68.81 208 TYR A CA 1
ATOM 1634 C C . TYR A 1 208 ? -17.497 -0.372 2.682 1.00 68.81 208 TYR A C 1
ATOM 1636 O O . TYR A 1 208 ? -16.859 -0.904 3.581 1.00 68.81 208 TYR A O 1
ATOM 1644 N N . ALA A 1 209 ? -18.581 -0.949 2.164 1.00 67.81 209 ALA A N 1
ATOM 1645 C CA . ALA A 1 209 ? -18.954 -2.316 2.539 1.00 67.81 209 ALA A CA 1
ATOM 1646 C C . ALA A 1 209 ? -17.907 -3.340 2.052 1.00 67.81 209 ALA A C 1
ATOM 1648 O O . ALA A 1 209 ? -17.692 -4.368 2.682 1.00 67.81 209 ALA A O 1
ATOM 1649 N N . ALA A 1 210 ? -17.241 -3.029 0.938 1.00 73.88 210 ALA A N 1
ATOM 1650 C CA . ALA A 1 210 ? -16.121 -3.778 0.392 1.00 73.88 210 ALA A CA 1
ATOM 1651 C C . ALA A 1 210 ? -15.152 -2.807 -0.285 1.00 73.88 210 ALA A C 1
ATOM 1653 O O . ALA A 1 210 ? -15.586 -1.863 -0.958 1.00 73.88 210 ALA A O 1
ATOM 1654 N N . LEU A 1 211 ? -13.852 -3.039 -0.119 1.00 78.88 211 LEU A N 1
ATOM 1655 C CA . LEU A 1 211 ? -12.838 -2.307 -0.864 1.00 78.88 211 LEU A CA 1
ATOM 1656 C C . LEU A 1 211 ? -12.784 -2.833 -2.298 1.00 78.88 211 LEU A C 1
ATOM 1658 O O . LEU A 1 211 ? -12.901 -4.029 -2.551 1.00 78.88 211 LEU A O 1
ATOM 1662 N N . LYS A 1 212 ? -12.636 -1.914 -3.250 1.00 74.12 212 LYS A N 1
ATOM 1663 C CA . LYS A 1 212 ? -12.367 -2.240 -4.650 1.00 74.12 212 LYS A CA 1
ATOM 1664 C C . LYS A 1 212 ? -11.072 -1.558 -5.031 1.00 74.12 212 LYS A C 1
ATOM 1666 O O . LYS A 1 212 ? -10.996 -0.331 -4.947 1.00 74.12 212 LYS A O 1
ATOM 1671 N N . LYS A 1 213 ? -10.076 -2.347 -5.434 1.00 69.75 213 LYS A N 1
ATOM 1672 C CA . LYS A 1 213 ? -8.837 -1.798 -5.979 1.00 69.75 213 LYS A CA 1
ATOM 1673 C C . LYS A 1 213 ? -9.223 -1.017 -7.224 1.00 69.75 213 LYS A C 1
ATOM 1675 O O . LYS A 1 213 ? -9.973 -1.533 -8.059 1.00 69.75 213 LYS A O 1
ATOM 1680 N N . GLN A 1 214 ? -8.770 0.228 -7.340 1.00 65.69 214 GLN A N 1
ATOM 1681 C CA . GLN A 1 214 ? -8.822 0.845 -8.657 1.00 65.69 214 GLN A CA 1
ATOM 1682 C C . GLN A 1 214 ? -7.941 -0.008 -9.569 1.00 65.69 214 GLN A C 1
ATOM 1684 O O . GLN A 1 214 ? -6.848 -0.386 -9.132 1.00 65.69 214 GLN A O 1
ATOM 1689 N N . PRO A 1 215 ? -8.400 -0.365 -10.780 1.00 57.75 215 PRO A N 1
ATOM 1690 C CA . PRO A 1 215 ? -7.520 -1.018 -11.727 1.00 57.75 215 PRO A CA 1
ATOM 1691 C C . PRO A 1 215 ? -6.329 -0.080 -11.916 1.00 57.75 215 PRO A C 1
ATOM 1693 O O . PRO A 1 215 ? -6.474 1.034 -12.423 1.00 57.75 215 PRO A O 1
ATOM 1696 N N . LYS A 1 216 ? -5.156 -0.495 -11.426 1.00 59.09 216 LYS A N 1
ATOM 1697 C CA . LYS A 1 216 ? -3.907 0.092 -11.896 1.00 59.09 216 LYS A CA 1
ATOM 1698 C C . LYS A 1 216 ? -3.952 -0.127 -13.402 1.00 59.09 216 LYS A C 1
ATOM 1700 O O . LYS A 1 216 ? -4.202 -1.264 -13.804 1.00 59.09 216 LYS A O 1
ATOM 1705 N N . ARG A 1 217 ? -3.797 0.938 -14.201 1.00 53.53 217 ARG A N 1
ATOM 1706 C CA . ARG A 1 217 ? -3.689 0.789 -15.660 1.00 53.53 217 ARG A CA 1
ATOM 1707 C C . ARG A 1 217 ? -2.726 -0.357 -15.912 1.00 53.53 217 ARG A C 1
ATOM 1709 O O . ARG A 1 217 ? -1.614 -0.329 -15.373 1.00 53.53 217 ARG A O 1
ATOM 1716 N N . SER A 1 218 ? -3.190 -1.393 -16.598 1.00 49.19 218 SER A N 1
ATOM 1717 C CA . SER A 1 218 ? -2.352 -2.571 -16.776 1.00 49.19 218 SER A CA 1
ATOM 1718 C C . SER A 1 218 ? -1.113 -2.165 -17.576 1.00 49.19 218 SER A C 1
ATOM 1720 O O . SER A 1 218 ? -1.144 -1.197 -18.344 1.00 49.19 218 SER A O 1
ATOM 1722 N N . ALA A 1 219 ? -0.009 -2.890 -17.396 1.00 53.16 219 ALA A N 1
ATOM 1723 C CA . ALA A 1 219 ? 1.167 -2.699 -18.241 1.00 53.16 219 ALA A CA 1
ATOM 1724 C C . ALA A 1 219 ? 0.780 -2.773 -19.733 1.00 53.16 219 ALA A C 1
ATOM 1726 O O . ALA A 1 219 ? 1.262 -1.980 -20.531 1.00 53.16 219 ALA A O 1
ATOM 1727 N N . GLU A 1 220 ? -0.193 -3.622 -20.086 1.00 50.00 220 GLU A N 1
ATOM 1728 C CA . GLU A 1 220 ? -0.753 -3.733 -21.437 1.00 50.00 220 GLU A CA 1
ATOM 1729 C C . GLU A 1 220 ? -1.522 -2.485 -21.902 1.00 50.00 220 GLU A C 1
ATOM 1731 O O . GLU A 1 220 ? -1.374 -2.072 -23.050 1.00 50.00 220 GLU A O 1
ATOM 1736 N N . GLU A 1 221 ? -2.317 -1.846 -21.040 1.00 57.84 221 GLU A N 1
ATOM 1737 C CA . GLU A 1 221 ? -3.030 -0.604 -21.373 1.00 57.84 221 GLU A CA 1
ATOM 1738 C C . GLU A 1 221 ? -2.055 0.563 -21.572 1.00 57.84 221 GLU A C 1
ATOM 1740 O O . GLU A 1 221 ? -2.178 1.331 -22.528 1.00 57.84 221 GLU A O 1
ATOM 1745 N N . LEU A 1 222 ? -1.040 0.665 -20.710 1.00 61.59 222 LEU A N 1
ATOM 1746 C CA . LEU A 1 222 ? 0.047 1.637 -20.853 1.00 61.59 222 LEU A CA 1
ATOM 1747 C C . LEU A 1 222 ? 0.884 1.362 -22.112 1.00 61.59 222 LEU A C 1
ATOM 1749 O O . LEU A 1 222 ? 1.265 2.302 -22.812 1.00 61.59 222 LEU A O 1
ATOM 1753 N N . LYS A 1 223 ? 1.129 0.087 -22.433 1.00 62.94 223 LYS A N 1
ATOM 1754 C CA . LYS A 1 223 ? 1.801 -0.365 -23.658 1.00 62.94 223 LYS A CA 1
ATOM 1755 C C . LYS A 1 223 ? 0.996 0.007 -24.901 1.00 62.94 223 LYS A C 1
ATOM 1757 O O . LYS A 1 223 ? 1.566 0.555 -25.842 1.00 62.94 223 LYS A O 1
ATOM 1762 N N . ALA A 1 224 ? -0.319 -0.199 -24.895 1.00 67.94 224 ALA A N 1
ATOM 1763 C CA . ALA A 1 224 ? -1.198 0.169 -26.003 1.00 67.94 224 ALA A CA 1
ATOM 1764 C C . ALA A 1 224 ? -1.242 1.690 -26.232 1.00 67.94 224 ALA A C 1
ATOM 1766 O O . ALA A 1 224 ? -1.146 2.142 -27.372 1.00 67.94 224 ALA A O 1
ATOM 1767 N N . GLU A 1 225 ? -1.319 2.487 -25.163 1.00 71.81 225 GLU A N 1
ATOM 1768 C CA . GLU A 1 225 ? -1.329 3.953 -25.245 1.00 71.81 225 GLU A CA 1
ATOM 1769 C C . GLU A 1 225 ? 0.017 4.502 -25.751 1.00 71.81 225 GLU A C 1
ATOM 1771 O O . GLU A 1 225 ? 0.053 5.365 -26.629 1.00 71.81 225 GLU A O 1
ATOM 1776 N N . ARG A 1 226 ? 1.141 3.946 -25.278 1.00 73.06 226 ARG A N 1
ATOM 1777 C CA . ARG A 1 226 ? 2.485 4.293 -25.772 1.00 73.06 226 ARG A CA 1
ATOM 1778 C C . ARG A 1 226 ? 2.679 3.902 -27.235 1.00 73.06 226 ARG A C 1
ATOM 1780 O O . ARG A 1 226 ? 3.224 4.693 -28.005 1.00 73.06 226 ARG A O 1
ATOM 1787 N N . LEU A 1 227 ? 2.213 2.718 -27.637 1.00 69.88 227 LEU A N 1
ATOM 1788 C CA . LEU A 1 227 ? 2.266 2.262 -29.026 1.00 69.88 227 LEU A CA 1
ATOM 1789 C C . LEU A 1 227 ? 1.423 3.169 -29.934 1.00 69.88 227 LEU A C 1
ATOM 1791 O O . LEU A 1 227 ? 1.868 3.529 -31.024 1.00 69.88 227 LEU A O 1
ATOM 1795 N N . HIS A 1 228 ? 0.240 3.581 -29.474 1.00 70.88 228 HIS A N 1
ATOM 1796 C CA . HIS A 1 228 ? -0.616 4.530 -30.183 1.00 70.88 228 HIS A CA 1
ATOM 1797 C C . HIS A 1 228 ? 0.080 5.882 -30.359 1.00 70.88 228 HIS A C 1
ATOM 1799 O O . HIS A 1 228 ? 0.231 6.354 -31.483 1.00 70.88 228 HIS A O 1
ATOM 1805 N N . ALA A 1 229 ? 0.626 6.442 -29.276 1.00 73.12 229 ALA A N 1
ATOM 1806 C CA . ALA A 1 229 ? 1.373 7.696 -29.323 1.00 73.12 229 ALA A CA 1
ATOM 1807 C C . ALA A 1 229 ? 2.617 7.608 -30.231 1.00 73.12 229 ALA A C 1
ATOM 1809 O O . ALA A 1 229 ? 2.984 8.578 -30.898 1.00 73.12 229 ALA A O 1
ATOM 1810 N N . LYS A 1 230 ? 3.281 6.444 -30.297 1.00 77.31 230 LYS A N 1
ATOM 1811 C CA . LYS A 1 230 ? 4.408 6.199 -31.213 1.00 77.31 230 LYS A CA 1
ATOM 1812 C C . LYS A 1 230 ? 3.951 6.182 -32.673 1.00 77.31 230 LYS A C 1
ATOM 1814 O O . LYS A 1 230 ? 4.632 6.771 -33.514 1.00 77.31 230 LYS A O 1
ATOM 1819 N N . ARG A 1 231 ? 2.811 5.547 -32.972 1.00 76.44 231 ARG A N 1
ATOM 1820 C CA . ARG A 1 231 ? 2.209 5.532 -34.316 1.00 76.44 231 ARG A CA 1
ATOM 1821 C C . ARG A 1 231 ? 1.819 6.939 -34.761 1.00 76.44 231 ARG A C 1
ATOM 1823 O O . ARG A 1 231 ? 2.239 7.345 -35.839 1.00 76.44 231 ARG A O 1
ATOM 1830 N N . GLU A 1 232 ? 1.158 7.709 -33.901 1.00 79.88 232 GLU A N 1
ATOM 1831 C CA . GLU A 1 232 ? 0.793 9.104 -34.188 1.00 79.88 232 GLU A CA 1
ATOM 1832 C C . GLU A 1 232 ? 2.027 9.968 -34.484 1.00 79.88 232 GLU A C 1
ATOM 1834 O O . GLU A 1 232 ? 2.096 10.615 -35.527 1.00 79.88 232 GLU A O 1
ATOM 1839 N N . ARG A 1 233 ? 3.077 9.902 -33.650 1.00 78.56 233 ARG A N 1
ATOM 1840 C CA . ARG A 1 233 ? 4.333 10.638 -33.909 1.00 78.56 233 ARG A CA 1
ATOM 1841 C C . ARG A 1 233 ? 5.007 10.225 -35.218 1.00 78.56 233 ARG A C 1
ATOM 1843 O O . ARG A 1 233 ? 5.666 11.043 -35.863 1.00 78.56 233 ARG A O 1
ATOM 1850 N N . ALA A 1 234 ? 4.926 8.948 -35.591 1.00 78.25 234 ALA A N 1
ATOM 1851 C CA . ALA A 1 234 ? 5.493 8.459 -36.844 1.00 78.25 234 ALA A CA 1
ATOM 1852 C C . ALA A 1 234 ? 4.705 8.976 -38.058 1.00 78.25 234 ALA A C 1
ATOM 1854 O O . ALA A 1 234 ? 5.315 9.346 -39.066 1.00 78.25 234 ALA A O 1
ATOM 1855 N N . GLU A 1 235 ? 3.379 9.045 -37.950 1.00 80.88 235 GLU A N 1
ATOM 1856 C CA . GLU A 1 235 ? 2.499 9.630 -38.962 1.00 80.88 235 GLU A CA 1
ATOM 1857 C C . GLU A 1 235 ? 2.726 11.137 -39.106 1.00 80.88 235 GLU A C 1
ATOM 1859 O O . GLU A 1 235 ? 2.966 11.597 -40.221 1.00 80.88 235 GLU A O 1
ATOM 1864 N N . GLU A 1 236 ? 2.800 11.889 -38.006 1.00 82.88 236 GLU A N 1
ATOM 1865 C CA . GLU A 1 236 ? 3.122 13.324 -38.022 1.00 82.88 236 GLU A CA 1
ATOM 1866 C C . GLU A 1 236 ? 4.477 13.601 -38.687 1.00 82.88 236 GLU A C 1
ATOM 1868 O O . GLU A 1 236 ? 4.597 14.477 -39.546 1.00 82.88 236 GLU A O 1
ATOM 1873 N N . LYS A 1 237 ? 5.509 12.813 -38.353 1.00 85.69 237 LYS A N 1
ATOM 1874 C CA . LYS A 1 237 ? 6.830 12.926 -38.994 1.00 85.69 237 LYS A CA 1
ATOM 1875 C C . LYS A 1 237 ? 6.779 12.611 -40.486 1.00 85.69 237 LYS A C 1
ATOM 1877 O O . LYS A 1 237 ? 7.514 13.229 -41.257 1.00 85.69 237 LYS A O 1
ATOM 1882 N N . ARG A 1 238 ? 5.967 11.637 -40.907 1.00 86.00 238 ARG A N 1
ATOM 1883 C CA . ARG A 1 238 ? 5.766 11.325 -42.331 1.00 86.00 238 ARG A CA 1
ATOM 1884 C C . ARG A 1 238 ? 5.073 12.473 -43.052 1.00 86.00 238 ARG A C 1
ATOM 1886 O O . ARG A 1 238 ? 5.506 12.822 -44.146 1.00 86.00 238 ARG A O 1
ATOM 1893 N N . LEU A 1 239 ? 4.067 13.071 -42.424 1.00 87.31 239 LEU A N 1
ATOM 1894 C CA . LEU A 1 239 ? 3.301 14.177 -42.983 1.00 87.31 239 LEU A CA 1
ATOM 1895 C C . LEU A 1 239 ? 4.176 15.428 -43.140 1.00 87.31 239 LEU A C 1
ATOM 1897 O O . LEU A 1 239 ? 4.289 15.946 -44.244 1.00 87.31 239 LEU A O 1
ATOM 1901 N N . MET A 1 240 ? 4.946 15.803 -42.110 1.00 85.69 240 MET A N 1
ATOM 1902 C CA . MET A 1 240 ? 5.914 16.905 -42.219 1.00 85.69 240 MET A CA 1
ATOM 1903 C C . MET A 1 240 ? 6.984 16.668 -43.293 1.00 85.69 240 MET A C 1
ATOM 1905 O O . MET A 1 240 ? 7.404 17.604 -43.970 1.00 85.69 240 MET A O 1
ATOM 1909 N N . LYS A 1 241 ? 7.461 15.425 -43.460 1.00 87.19 241 LYS A N 1
ATOM 1910 C CA . LYS A 1 241 ? 8.411 15.095 -44.535 1.00 87.19 241 LYS A CA 1
ATOM 1911 C C . LYS A 1 241 ? 7.771 15.235 -45.913 1.00 87.19 241 LYS A C 1
ATOM 1913 O O . LYS A 1 241 ? 8.430 15.735 -46.817 1.00 87.19 241 LYS A O 1
ATOM 1918 N N . ALA A 1 242 ? 6.524 14.797 -46.074 1.00 87.25 242 ALA A N 1
ATOM 1919 C CA . ALA A 1 242 ? 5.791 14.949 -47.325 1.00 87.25 242 ALA A CA 1
ATOM 1920 C C . ALA A 1 242 ? 5.563 16.431 -47.661 1.00 87.25 242 ALA A C 1
ATOM 1922 O O . ALA A 1 242 ? 5.840 16.834 -48.788 1.00 87.25 242 ALA A O 1
ATOM 1923 N N . ASP A 1 243 ? 5.173 17.246 -46.677 1.00 87.62 243 ASP A N 1
ATOM 1924 C CA . ASP A 1 243 ? 5.001 18.694 -46.844 1.00 87.62 243 ASP A CA 1
ATOM 1925 C C . ASP A 1 243 ? 6.314 19.380 -47.222 1.00 87.62 243 ASP A C 1
ATOM 1927 O O . ASP A 1 243 ? 6.342 20.203 -48.135 1.00 87.62 243 ASP A O 1
ATOM 1931 N N . LYS A 1 244 ? 7.426 18.992 -46.585 1.00 85.56 244 LYS A N 1
ATOM 1932 C CA . LYS A 1 244 ? 8.750 19.519 -46.926 1.00 85.56 244 LYS A CA 1
ATOM 1933 C C . LYS A 1 244 ? 9.164 19.158 -48.354 1.00 85.56 244 LYS A C 1
ATOM 1935 O O . LYS A 1 244 ? 9.652 20.017 -49.071 1.00 85.56 244 LYS A O 1
ATOM 1940 N N . ILE A 1 245 ? 8.927 17.918 -48.789 1.00 86.12 245 ILE A N 1
ATOM 1941 C CA . ILE A 1 245 ? 9.209 17.492 -50.170 1.00 86.12 245 ILE A CA 1
ATOM 1942 C C . ILE A 1 245 ? 8.330 18.256 -51.170 1.00 86.12 245 ILE A C 1
ATOM 1944 O O . ILE A 1 245 ? 8.803 18.609 -52.247 1.00 86.12 245 ILE A O 1
ATOM 1948 N N . ALA A 1 246 ? 7.065 18.519 -50.832 1.00 85.56 246 ALA A N 1
ATOM 1949 C CA . ALA A 1 246 ? 6.162 19.292 -51.680 1.00 85.56 246 ALA A CA 1
ATOM 1950 C C . ALA A 1 246 ? 6.589 20.765 -51.790 1.00 85.56 246 ALA A C 1
ATOM 1952 O O . ALA A 1 246 ? 6.563 21.313 -52.890 1.00 85.56 246 ALA A O 1
ATOM 1953 N N . GLN A 1 247 ? 7.018 21.381 -50.684 1.00 82.38 247 GLN A N 1
ATOM 1954 C CA . GLN A 1 247 ? 7.592 22.730 -50.681 1.00 82.38 247 GLN A CA 1
ATOM 1955 C C . GLN A 1 247 ? 8.880 22.787 -51.494 1.00 82.38 247 GLN A C 1
ATOM 1957 O O . GLN A 1 247 ? 8.956 23.581 -52.423 1.00 82.38 247 GLN A O 1
ATOM 1962 N N . ASP A 1 248 ? 9.826 21.881 -51.233 1.00 84.19 248 ASP A N 1
ATOM 1963 C CA . ASP A 1 248 ? 11.078 21.805 -51.988 1.00 84.19 248 ASP A CA 1
ATOM 1964 C C . ASP A 1 248 ? 10.786 21.641 -53.494 1.00 84.19 248 ASP A C 1
ATOM 1966 O O . ASP A 1 248 ? 11.390 22.314 -54.324 1.00 84.19 248 ASP A O 1
ATOM 1970 N N . ALA A 1 249 ? 9.827 20.790 -53.878 1.00 82.12 249 ALA A N 1
ATOM 1971 C CA . ALA A 1 249 ? 9.432 20.613 -55.277 1.00 82.12 249 ALA A CA 1
ATOM 1972 C C . ALA A 1 249 ? 8.801 21.873 -55.898 1.00 82.12 249 ALA A C 1
ATOM 1974 O O . ALA A 1 249 ? 9.036 22.142 -57.078 1.00 82.12 249 ALA A O 1
ATOM 1975 N N . ASN A 1 250 ? 8.017 22.633 -55.131 1.00 82.81 250 ASN A N 1
ATOM 1976 C CA . ASN A 1 250 ? 7.426 23.889 -55.587 1.00 82.81 250 ASN A CA 1
ATOM 1977 C C . ASN A 1 250 ? 8.496 24.983 -55.739 1.00 82.81 250 ASN A C 1
ATOM 1979 O O . ASN A 1 250 ? 8.531 25.660 -56.761 1.00 82.81 250 ASN A O 1
ATOM 1983 N N . ASP A 1 251 ? 9.435 25.070 -54.797 1.00 81.69 251 ASP A N 1
ATOM 1984 C CA . ASP A 1 251 ? 10.575 25.988 -54.853 1.00 81.69 251 ASP A CA 1
ATOM 1985 C C . ASP A 1 251 ? 11.479 25.679 -56.056 1.00 81.69 251 ASP A C 1
ATOM 1987 O O . ASP A 1 251 ? 11.925 26.588 -56.755 1.00 81.69 251 ASP A O 1
ATOM 1991 N N . TRP A 1 252 ? 11.701 24.396 -56.371 1.00 81.19 252 TRP A N 1
ATOM 1992 C CA . TRP A 1 252 ? 12.396 23.995 -57.599 1.00 81.19 252 TRP A CA 1
ATOM 1993 C C . TRP A 1 252 ? 11.636 24.403 -58.865 1.00 81.19 252 TRP A C 1
ATOM 1995 O O . TRP A 1 252 ? 12.271 24.799 -59.843 1.00 81.19 252 TRP A O 1
ATOM 2005 N N . GLN A 1 253 ? 10.303 24.310 -58.881 1.00 77.62 253 GLN A N 1
ATOM 2006 C CA . GLN A 1 253 ? 9.497 24.745 -60.026 1.00 77.62 253 GLN A CA 1
ATOM 2007 C C . GLN A 1 253 ? 9.546 26.263 -60.221 1.00 77.62 253 GLN A C 1
ATOM 2009 O O . GLN A 1 253 ? 9.759 26.712 -61.348 1.00 77.62 253 GLN A O 1
ATOM 2014 N N . ASP A 1 254 ? 9.421 27.038 -59.146 1.00 80.06 254 ASP A N 1
ATOM 2015 C CA . ASP A 1 254 ? 9.488 28.501 -59.191 1.00 80.06 254 ASP A CA 1
ATOM 2016 C C . ASP A 1 254 ? 10.881 28.977 -59.622 1.00 80.06 254 ASP A C 1
ATOM 2018 O O . ASP A 1 254 ? 11.013 29.832 -60.497 1.00 80.06 254 ASP A O 1
ATOM 2022 N N . LEU A 1 255 ? 11.937 28.345 -59.108 1.00 79.62 255 LEU A N 1
ATOM 2023 C CA . LEU A 1 255 ? 13.321 28.661 -59.460 1.00 79.62 255 LEU A CA 1
ATOM 2024 C C . LEU A 1 255 ? 13.649 28.271 -60.915 1.00 79.62 255 LEU A C 1
ATOM 2026 O O . LEU A 1 255 ? 14.361 28.996 -61.610 1.00 79.62 255 LEU A O 1
ATOM 2030 N N . MET A 1 256 ? 13.081 27.172 -61.424 1.00 77.94 256 MET A N 1
ATOM 2031 C CA . MET A 1 256 ? 13.166 26.801 -62.845 1.00 77.94 256 MET A CA 1
ATOM 2032 C C . MET A 1 256 ? 12.376 27.760 -63.749 1.00 77.94 256 MET A C 1
ATOM 2034 O O . MET A 1 256 ? 12.836 28.069 -64.851 1.00 77.94 256 MET A O 1
ATOM 2038 N N . SER A 1 257 ? 11.230 28.267 -63.288 1.00 76.44 257 SER A N 1
ATOM 2039 C CA . SER A 1 257 ? 10.454 29.306 -63.975 1.00 76.44 257 SER A CA 1
ATOM 2040 C C . SER A 1 257 ? 11.230 30.630 -64.045 1.00 76.44 257 SER A C 1
ATOM 2042 O O . SER A 1 257 ? 11.329 31.224 -65.121 1.00 76.44 257 SER A O 1
ATOM 2044 N N . ASP A 1 258 ? 11.870 31.050 -62.950 1.00 75.50 258 ASP A N 1
ATOM 2045 C CA . ASP A 1 258 ? 12.693 32.270 -62.882 1.00 75.50 258 ASP A CA 1
ATOM 2046 C C . ASP A 1 258 ? 13.972 32.185 -63.730 1.00 75.50 258 ASP A C 1
ATOM 2048 O O . ASP A 1 258 ? 14.407 33.181 -64.312 1.00 75.50 258 ASP A O 1
ATOM 2052 N N . MET A 1 259 ? 14.555 30.990 -63.881 1.00 76.31 259 MET A N 1
ATOM 2053 C CA . MET A 1 259 ? 15.664 30.751 -64.816 1.00 76.31 259 MET A CA 1
ATOM 2054 C C . MET A 1 259 ? 15.219 30.596 -66.283 1.00 76.31 259 MET A C 1
ATOM 2056 O O . MET A 1 259 ? 16.055 30.360 -67.158 1.00 76.31 259 MET A O 1
ATOM 2060 N N . GLY A 1 260 ? 13.923 30.739 -66.580 1.00 65.44 260 GLY A N 1
ATOM 2061 C CA . GLY A 1 260 ? 13.386 30.707 -67.942 1.00 65.44 260 GLY A CA 1
ATOM 2062 C C . GLY A 1 260 ? 13.228 29.305 -68.541 1.00 65.44 260 GLY A C 1
ATOM 2063 O O . GLY A 1 260 ? 13.053 29.185 -69.755 1.00 65.44 260 GLY A O 1
ATOM 2064 N N . PHE A 1 261 ? 13.251 28.248 -67.722 1.00 65.94 261 PHE A N 1
ATOM 2065 C CA . PHE A 1 261 ? 12.992 26.857 -68.127 1.00 65.94 261 PHE A CA 1
ATOM 2066 C C . PHE A 1 261 ? 11.501 26.495 -68.038 1.00 65.94 261 PHE A C 1
ATOM 2068 O O . PHE A 1 261 ? 11.120 25.411 -67.595 1.00 65.94 261 PHE A O 1
ATOM 2075 N N . ASP A 1 262 ? 10.643 27.409 -68.483 1.00 60.47 262 ASP A N 1
ATOM 2076 C CA . ASP A 1 262 ? 9.195 27.228 -68.478 1.00 60.47 262 ASP A CA 1
ATOM 2077 C C . ASP A 1 262 ? 8.809 26.093 -69.459 1.00 60.47 262 ASP A C 1
ATOM 2079 O O . ASP A 1 262 ? 9.192 26.137 -70.639 1.00 60.47 262 ASP A O 1
ATOM 2083 N N . PRO A 1 263 ? 8.053 25.057 -69.043 1.00 61.56 263 PRO A N 1
ATOM 2084 C CA . PRO A 1 263 ? 7.597 24.029 -69.969 1.00 61.56 263 PRO A CA 1
ATOM 2085 C C . PRO A 1 263 ? 6.702 24.661 -71.051 1.00 61.56 263 PRO A C 1
ATOM 2087 O O . PRO A 1 263 ? 5.904 25.559 -70.762 1.00 61.56 263 PRO A O 1
ATOM 2090 N N . PRO A 1 264 ? 6.784 24.212 -72.319 1.00 57.41 264 PRO A N 1
ATOM 2091 C CA . PRO A 1 264 ? 6.081 24.856 -73.422 1.00 57.41 264 PRO A CA 1
ATOM 2092 C C . PRO A 1 264 ? 4.570 24.887 -73.160 1.00 57.41 264 PRO A C 1
ATOM 2094 O O . PRO A 1 264 ? 3.905 23.849 -73.106 1.00 57.41 264 PRO A O 1
ATOM 2097 N N . LYS A 1 265 ? 4.018 26.100 -73.011 1.00 61.84 265 LYS A N 1
ATOM 2098 C CA . LYS A 1 265 ? 2.592 26.337 -72.747 1.00 61.84 265 LYS A CA 1
ATOM 2099 C C . LYS A 1 265 ? 1.750 25.656 -73.830 1.00 61.84 265 LYS A C 1
ATOM 2101 O O . LYS A 1 265 ? 1.737 26.085 -74.987 1.00 61.84 265 LYS A O 1
ATOM 2106 N N . LYS A 1 266 ? 1.024 24.588 -73.466 1.00 60.16 266 LYS A N 1
ATOM 2107 C CA . LYS A 1 266 ? 0.049 23.936 -74.353 1.00 60.16 266 LYS A CA 1
ATOM 2108 C C . LYS A 1 266 ? -1.029 24.958 -74.721 1.00 60.16 266 LYS A C 1
ATOM 2110 O O . LYS A 1 266 ? -1.881 25.297 -73.905 1.00 60.16 266 LYS A O 1
ATOM 2115 N N . LYS A 1 267 ? -0.984 25.453 -75.962 1.00 49.56 267 LYS A N 1
ATOM 2116 C CA . LYS A 1 267 ? -2.017 26.320 -76.543 1.00 49.56 267 LYS A CA 1
ATOM 2117 C C . LYS A 1 267 ? -3.373 25.610 -76.461 1.00 49.56 267 LYS A C 1
ATOM 2119 O O . LYS A 1 267 ? -3.575 24.603 -77.139 1.00 49.56 267 LYS A O 1
ATOM 2124 N N . LYS A 1 268 ? -4.304 26.137 -75.657 1.00 49.25 268 LYS A N 1
ATOM 2125 C CA . LYS A 1 268 ? -5.729 25.788 -75.759 1.00 49.25 268 LYS A CA 1
ATOM 2126 C C . LYS A 1 268 ? -6.209 26.224 -77.146 1.00 49.25 268 LYS A C 1
ATOM 2128 O O . LYS A 1 268 ? -6.196 27.414 -77.451 1.00 49.25 268 LYS A O 1
ATOM 2133 N N . LYS A 1 269 ? -6.564 25.256 -77.994 1.00 48.28 269 LYS A N 1
ATOM 2134 C CA . LYS A 1 269 ? -7.304 25.514 -79.232 1.00 48.28 269 LYS A CA 1
ATOM 2135 C C . LYS A 1 269 ? -8.745 25.858 -78.845 1.00 48.28 269 LYS A C 1
ATOM 2137 O O . LYS A 1 269 ? -9.345 25.102 -78.083 1.00 48.28 269 LYS A O 1
ATOM 2142 N N . PHE A 1 270 ? -9.213 27.015 -79.311 1.00 50.56 270 PHE A N 1
ATOM 2143 C CA . PHE A 1 270 ? -10.635 27.344 -79.404 1.00 50.56 270 PHE A CA 1
ATOM 2144 C C . PHE A 1 270 ? -11.306 26.451 -80.448 1.00 50.56 270 PHE A C 1
ATOM 2146 O O . PHE A 1 270 ? -10.604 26.077 -81.420 1.00 50.56 270 PHE A O 1
#

pLDDT: mean 81.13, std 11.76, range [39.84, 94.94]

Organism: NCBI:txid28005

Sequence (270 aa):
MEDADLRNTPRDVRLREYNEFLAQLEEMLQLLDDADDLQDEGEATLREAEEKITALASSLNAEEQVQLTPGLAMDRATRAPQWTAQAPYEVHFDGKRWYPCVVTARVAPESTLHRQQYRAVILGYADQVEEVLYEELRPWQAAASPEALRSGAGCHAIHPERHLYAPATVERLALNGNVVVSFTGAEGAREEREVCLSHVMPGDLKCYAALKKQPKRSAEELKAERLHAKRERAEEKRLMKADKIAQDANDWQDLMSDMGFDPPKKKKKF